Protein AF-A0A392N8U3-F1 (afdb_monomer)

Nearest PDB structures (foldseek):
  5jkd-assembly1_B  TM=6.462E-01  e=1.154E-02  Homo sapiens

Structure (mmCIF, N/CA/C/O backbone):
data_AF-A0A392N8U3-F1
#
_entry.id   AF-A0A392N8U3-F1
#
loop_
_atom_site.group_PDB
_atom_site.id
_atom_site.type_symbol
_atom_site.label_atom_id
_atom_site.label_alt_id
_atom_site.label_comp_id
_atom_site.label_asym_id
_atom_site.label_entity_id
_atom_site.label_seq_id
_atom_site.pdbx_PDB_ins_code
_atom_site.Cartn_x
_atom_site.Cartn_y
_atom_site.Cartn_z
_atom_site.occupancy
_atom_site.B_iso_or_equiv
_atom_site.auth_seq_id
_atom_site.auth_comp_id
_atom_site.auth_asym_id
_atom_site.auth_atom_id
_atom_site.pdbx_PDB_model_num
ATOM 1 N N . HIS A 1 1 ? -9.083 20.615 -3.662 1.00 41.00 1 HIS A N 1
ATOM 2 C CA . HIS A 1 1 ? -8.344 19.602 -2.888 1.00 41.00 1 HIS A CA 1
ATOM 3 C C . HIS A 1 1 ? -8.520 18.264 -3.579 1.00 41.00 1 HIS A C 1
ATOM 5 O O . HIS A 1 1 ? -9.567 17.653 -3.439 1.00 41.00 1 HIS A O 1
ATOM 11 N N . THR A 1 2 ? -7.564 17.853 -4.407 1.00 43.03 2 THR A N 1
ATOM 12 C CA . THR A 1 2 ? -7.555 16.488 -4.945 1.00 43.03 2 THR A CA 1
ATOM 13 C C . THR A 1 2 ? -7.229 15.572 -3.771 1.00 43.03 2 THR A C 1
ATOM 15 O O . THR A 1 2 ? -6.205 15.777 -3.119 1.00 43.03 2 THR A O 1
ATOM 18 N N . HIS A 1 3 ? 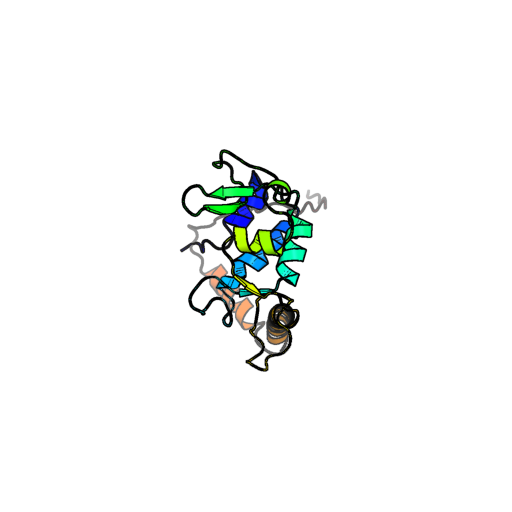-8.131 14.657 -3.423 1.00 51.06 3 HIS A N 1
ATOM 19 C CA . HIS A 1 3 ? -7.897 13.721 -2.328 1.00 51.06 3 HIS A CA 1
ATOM 20 C C . HIS A 1 3 ? -6.623 12.915 -2.657 1.00 51.06 3 HIS A C 1
ATOM 22 O O . HIS A 1 3 ? -6.496 12.464 -3.791 1.00 51.06 3 HIS A O 1
ATOM 28 N N . PRO A 1 4 ? -5.664 12.740 -1.729 1.00 59.66 4 PRO A N 1
ATOM 29 C CA . PRO A 1 4 ? -4.506 11.868 -1.952 1.00 59.66 4 PRO A CA 1
ATOM 30 C C . PRO A 1 4 ? -4.875 10.380 -2.083 1.00 59.66 4 PRO A C 1
ATOM 32 O O . PRO A 1 4 ? -4.028 9.587 -2.483 1.00 59.66 4 PRO A O 1
ATOM 35 N N . ALA A 1 5 ? -6.132 10.017 -1.793 1.00 58.28 5 ALA A N 1
ATOM 36 C CA . ALA A 1 5 ? -6.684 8.723 -2.165 1.00 58.28 5 ALA A CA 1
ATOM 37 C C . ALA A 1 5 ? -6.630 8.616 -3.694 1.00 58.28 5 ALA A C 1
ATOM 39 O O . ALA A 1 5 ? -7.021 9.557 -4.383 1.00 58.28 5 ALA A O 1
ATOM 40 N N . LEU A 1 6 ? -6.138 7.496 -4.214 1.00 73.00 6 LEU A N 1
ATOM 41 C CA . LEU A 1 6 ? -5.861 7.184 -5.621 1.00 73.00 6 LEU A CA 1
ATOM 42 C C . LEU A 1 6 ? -4.480 7.594 -6.151 1.00 73.00 6 LEU A C 1
ATOM 44 O O . LEU A 1 6 ? -4.142 7.232 -7.284 1.00 73.00 6 LEU A O 1
ATOM 48 N N . LEU A 1 7 ? -3.633 8.292 -5.380 1.00 83.25 7 LEU A N 1
ATOM 49 C CA . LEU A 1 7 ? -2.255 8.540 -5.830 1.00 83.25 7 LEU A CA 1
ATOM 50 C C . LEU A 1 7 ? -1.465 7.235 -5.956 1.00 83.25 7 LEU A C 1
ATOM 52 O O . LEU A 1 7 ? -0.739 7.062 -6.941 1.00 83.25 7 LEU A O 1
ATOM 56 N N . SER A 1 8 ? -1.629 6.302 -5.018 1.00 87.62 8 SER A N 1
ATOM 57 C CA . SER A 1 8 ? -0.916 5.025 -5.086 1.00 87.62 8 SER A CA 1
ATOM 58 C C . SER A 1 8 ? -1.497 4.110 -6.159 1.00 87.62 8 SER A C 1
ATOM 60 O O . SER A 1 8 ? -0.734 3.417 -6.823 1.00 87.62 8 SER A O 1
ATOM 62 N N . VAL A 1 9 ? -2.805 4.183 -6.431 1.00 90.12 9 VAL A N 1
ATOM 63 C CA . VAL A 1 9 ? -3.434 3.488 -7.571 1.00 90.12 9 VAL A CA 1
ATOM 64 C C . VAL A 1 9 ? -2.851 3.977 -8.898 1.00 90.12 9 VAL A C 1
ATOM 66 O O . VAL A 1 9 ? -2.492 3.172 -9.755 1.00 90.12 9 VAL A O 1
ATOM 69 N N . ARG A 1 10 ? -2.660 5.294 -9.067 1.00 89.06 10 ARG A N 1
ATOM 70 C CA . ARG A 1 10 ? -1.990 5.837 -10.260 1.00 89.06 10 ARG A CA 1
ATOM 71 C C . ARG A 1 10 ? -0.551 5.331 -10.374 1.00 89.06 10 ARG A C 1
ATOM 73 O O . ARG A 1 10 ? -0.123 5.003 -11.481 1.00 89.06 10 ARG A O 1
ATOM 80 N N . LYS A 1 11 ? 0.199 5.273 -9.268 1.00 91.69 11 LYS A N 1
ATOM 81 C CA . LYS A 1 11 ? 1.559 4.713 -9.266 1.00 91.69 11 LYS A CA 1
ATOM 82 C C . LYS A 1 11 ? 1.548 3.234 -9.665 1.00 91.69 11 LYS A C 1
ATOM 84 O O . LYS A 1 11 ? 2.255 2.879 -10.603 1.00 91.69 11 LYS A O 1
ATOM 89 N N . LEU A 1 12 ? 0.676 2.417 -9.068 1.00 91.12 12 LEU A N 1
ATOM 90 C CA . LEU A 1 12 ? 0.493 1.007 -9.436 1.00 91.12 12 LEU A CA 1
ATOM 91 C C . LEU A 1 12 ? 0.188 0.823 -10.926 1.00 91.12 12 LEU A C 1
ATOM 93 O O . LEU A 1 12 ? 0.756 -0.061 -11.559 1.00 91.12 12 LEU A O 1
ATOM 97 N N . ALA A 1 13 ? -0.671 1.675 -11.490 1.00 90.25 13 ALA A N 1
ATOM 98 C CA . ALA A 1 13 ? -1.078 1.587 -12.891 1.00 90.25 13 ALA A CA 1
ATOM 99 C C . ALA A 1 13 ? 0.020 2.012 -13.881 1.00 90.25 13 ALA A C 1
ATOM 101 O O . ALA A 1 13 ? -0.025 1.620 -15.042 1.00 90.25 13 ALA A O 1
ATOM 102 N N . SER A 1 14 ? 0.971 2.847 -13.451 1.00 87.25 14 SER A N 1
ATOM 103 C CA . SER A 1 14 ? 1.992 3.432 -14.333 1.00 87.25 14 SER A CA 1
ATOM 104 C C . SER A 1 14 ? 3.383 2.834 -14.146 1.00 87.25 14 SER A C 1
ATOM 106 O O . SER A 1 14 ? 3.990 2.428 -15.129 1.00 87.25 14 SER A O 1
ATOM 108 N N . GLY A 1 15 ? 3.894 2.798 -12.913 1.00 83.06 15 GLY A N 1
ATOM 109 C CA . GLY A 1 15 ? 5.219 2.262 -12.578 1.00 83.06 15 GLY A CA 1
ATOM 110 C C . GLY A 1 15 ? 5.179 0.922 -11.844 1.00 83.06 15 GLY A C 1
ATOM 111 O O . GLY A 1 15 ? 6.160 0.190 -11.865 1.00 83.06 15 GLY A O 1
ATOM 112 N N . GLY A 1 16 ? 4.049 0.584 -11.218 1.00 85.19 16 GLY A N 1
ATOM 113 C CA . GLY A 1 16 ? 3.895 -0.654 -10.456 1.00 85.19 16 GLY A CA 1
ATOM 114 C C . GLY A 1 16 ? 3.565 -1.895 -11.289 1.00 85.19 16 GLY A C 1
ATOM 115 O O . GLY A 1 16 ? 3.561 -2.985 -10.732 1.00 85.19 16 GLY A O 1
ATOM 116 N N . GLU A 1 17 ? 3.258 -1.753 -12.583 1.00 90.62 17 GLU A N 1
ATOM 117 C CA . GLU A 1 17 ? 2.833 -2.853 -13.475 1.00 90.62 17 GLU A CA 1
ATOM 118 C C . GLU A 1 17 ? 1.722 -3.744 -12.878 1.00 90.62 17 GLU A C 1
ATOM 120 O O . GLU A 1 17 ? 1.680 -4.961 -13.071 1.00 90.62 17 GLU A O 1
ATOM 125 N N . ALA A 1 18 ? 0.813 -3.141 -12.112 1.00 93.75 18 ALA A N 1
ATOM 126 C CA . ALA A 1 18 ? -0.231 -3.874 -11.413 1.00 93.75 18 ALA A CA 1
ATOM 127 C C . ALA A 1 18 ? -1.303 -4.428 -12.363 1.00 93.75 18 ALA A C 1
ATOM 129 O O . ALA A 1 18 ? -1.702 -3.785 -13.336 1.00 93.75 18 ALA A O 1
ATOM 130 N N . SER A 1 19 ? -1.835 -5.606 -12.026 1.00 94.50 19 SER A N 1
ATOM 131 C CA . SER A 1 19 ? -3.031 -6.151 -12.672 1.00 94.50 19 SER A CA 1
ATOM 132 C C . SER A 1 19 ? -4.268 -5.302 -12.353 1.00 94.50 19 SER A C 1
ATOM 134 O O . SER A 1 19 ? -4.316 -4.607 -11.337 1.00 94.50 19 SER A O 1
ATOM 136 N N . GLN A 1 20 ? -5.315 -5.398 -13.178 1.00 93.25 20 GLN A N 1
ATOM 137 C CA . GLN A 1 20 ? -6.573 -4.681 -12.926 1.00 93.25 20 GLN A CA 1
ATOM 138 C C . GLN A 1 20 ? -7.205 -5.056 -11.575 1.00 93.25 20 GLN A C 1
ATOM 140 O O . GLN A 1 20 ? -7.789 -4.211 -10.901 1.00 93.25 20 GLN A O 1
ATOM 145 N N . GLU A 1 21 ? -7.067 -6.319 -11.169 1.00 93.81 21 GLU A N 1
ATOM 146 C CA . GLU A 1 21 ? -7.542 -6.799 -9.873 1.00 93.81 21 GLU A CA 1
ATOM 147 C C . GLU A 1 21 ? -6.739 -6.192 -8.718 1.00 93.81 21 GLU A C 1
ATOM 149 O O . GLU A 1 21 ? -7.332 -5.697 -7.760 1.00 93.81 21 GLU A O 1
ATOM 154 N N . CYS A 1 22 ? -5.409 -6.130 -8.844 1.00 96.19 22 CYS A N 1
ATOM 155 C CA . CYS A 1 22 ? -4.557 -5.450 -7.872 1.00 96.19 22 CYS A CA 1
ATOM 156 C C . CYS A 1 22 ? -4.928 -3.967 -7.733 1.00 96.19 22 CYS A C 1
ATOM 158 O O . CYS A 1 22 ? -5.059 -3.472 -6.617 1.00 96.19 22 CYS A O 1
ATOM 160 N N . LEU A 1 23 ? -5.159 -3.264 -8.848 1.00 94.00 23 LEU A N 1
ATOM 161 C CA . LEU A 1 23 ? -5.565 -1.855 -8.830 1.00 94.00 23 LEU A CA 1
ATOM 162 C C . LEU A 1 23 ? -6.860 -1.642 -8.045 1.00 94.00 23 LEU A C 1
ATOM 164 O O . LEU A 1 23 ? -6.920 -0.751 -7.201 1.00 94.00 23 LEU A O 1
ATOM 168 N N . HIS A 1 24 ? -7.871 -2.476 -8.289 1.00 92.00 24 HIS A N 1
ATOM 169 C CA . HIS A 1 24 ? -9.162 -2.352 -7.619 1.00 92.00 24 HIS A CA 1
ATOM 170 C C . HIS A 1 24 ? -9.085 -2.693 -6.125 1.00 92.00 24 HIS A C 1
ATOM 172 O O . HIS A 1 24 ? -9.670 -2.004 -5.290 1.00 92.00 24 HIS A O 1
ATOM 178 N N . LEU A 1 25 ? -8.340 -3.741 -5.768 1.00 94.12 25 LEU A N 1
ATOM 179 C CA . LEU A 1 25 ? -8.151 -4.126 -4.370 1.00 94.12 25 LEU A CA 1
ATOM 180 C C . LEU A 1 25 ? -7.314 -3.097 -3.599 1.00 94.12 25 LEU A C 1
ATOM 182 O O . LEU A 1 25 ? -7.591 -2.842 -2.427 1.00 94.12 25 LEU A O 1
ATOM 186 N N . TRP A 1 26 ? -6.332 -2.472 -4.248 1.00 94.50 26 TRP A N 1
ATOM 187 C CA . TRP A 1 26 ? -5.549 -1.400 -3.640 1.00 94.50 26 TRP A CA 1
ATOM 188 C C . TRP A 1 26 ? -6.355 -0.109 -3.481 1.00 94.50 26 TRP A C 1
ATOM 190 O O . TRP A 1 26 ? -6.267 0.544 -2.446 1.00 94.50 26 TRP A O 1
ATOM 200 N N . GLU A 1 27 ? -7.183 0.246 -4.466 1.00 91.62 27 GLU A N 1
ATOM 201 C CA . GLU A 1 27 ? -8.147 1.346 -4.345 1.00 91.62 27 GLU A CA 1
ATOM 202 C C . GLU A 1 27 ? -9.067 1.133 -3.140 1.00 91.62 27 GLU A C 1
ATOM 204 O O . GLU A 1 27 ? -9.222 2.026 -2.307 1.00 91.62 27 GLU A O 1
ATOM 209 N N . LEU A 1 28 ? -9.614 -0.078 -3.007 1.00 91.00 28 LEU A N 1
ATOM 210 C CA . LEU A 1 28 ? -10.439 -0.448 -1.867 1.00 91.00 28 LEU A CA 1
ATOM 211 C C . LEU A 1 28 ? -9.676 -0.261 -0.547 1.00 91.00 28 LEU A C 1
ATOM 213 O O . LEU A 1 28 ? -10.214 0.339 0.379 1.00 91.00 28 LEU A O 1
ATOM 217 N N . LEU A 1 29 ? -8.420 -0.711 -0.465 1.00 93.31 29 LEU A N 1
ATOM 218 C CA . LEU A 1 29 ? -7.574 -0.516 0.716 1.00 93.31 29 LEU A CA 1
ATOM 219 C C . LEU A 1 29 ? -7.393 0.972 1.064 1.00 93.31 29 LEU A C 1
ATOM 221 O O . LEU A 1 29 ? -7.548 1.353 2.224 1.00 93.31 29 LEU A O 1
ATOM 225 N N . GLU A 1 30 ? -7.108 1.827 0.079 1.00 90.38 30 GLU A N 1
ATOM 226 C CA . GLU A 1 30 ? -6.952 3.270 0.304 1.00 90.38 30 GLU A CA 1
ATOM 227 C C . GLU A 1 30 ? -8.242 3.939 0.789 1.00 90.38 30 GLU A C 1
ATOM 229 O O . GLU A 1 30 ? -8.193 4.898 1.564 1.00 90.38 30 GLU A O 1
ATOM 234 N N . CYS A 1 31 ? -9.403 3.419 0.392 1.00 89.88 31 CYS A N 1
ATOM 235 C CA . CYS A 1 31 ? -10.699 3.901 0.855 1.00 89.88 31 CYS A CA 1
ATOM 236 C C . CYS A 1 31 ? -11.006 3.564 2.324 1.00 89.88 31 CYS A C 1
ATOM 238 O O . CYS A 1 31 ? -11.999 4.073 2.849 1.00 89.88 31 CYS A O 1
ATOM 240 N N . ALA A 1 32 ? -10.171 2.788 3.024 1.00 91.56 32 ALA A N 1
ATOM 241 C CA . ALA A 1 32 ? -10.364 2.495 4.446 1.00 91.56 32 ALA A CA 1
ATOM 242 C C . ALA A 1 32 ? -10.416 3.765 5.316 1.00 91.56 32 ALA A C 1
ATOM 244 O O . ALA A 1 32 ? -11.145 3.808 6.305 1.00 91.56 32 ALA A O 1
ATOM 245 N N . ILE A 1 33 ? -9.707 4.830 4.926 1.00 89.06 33 ILE A N 1
ATOM 246 C CA . ILE A 1 33 ? -9.744 6.121 5.634 1.00 89.06 33 ILE A CA 1
ATOM 247 C C . ILE A 1 33 ? -11.106 6.825 5.544 1.00 89.06 33 ILE A C 1
ATOM 249 O O . ILE A 1 33 ? -11.417 7.693 6.354 1.00 89.06 33 ILE A O 1
ATOM 253 N N . CYS A 1 34 ? -11.932 6.441 4.573 1.00 88.44 34 CYS A N 1
ATOM 254 C CA . CYS A 1 34 ? -13.271 6.982 4.378 1.00 88.44 34 CYS A CA 1
ATOM 255 C C . CYS A 1 34 ? -14.349 6.162 5.105 1.00 88.44 34 CYS A C 1
ATOM 257 O O . CYS A 1 34 ? -15.497 6.604 5.171 1.00 88.44 34 CYS A O 1
ATOM 259 N N . ASP A 1 35 ? -14.027 4.972 5.630 1.00 88.12 35 ASP A N 1
ATOM 260 C CA . ASP A 1 35 ? -15.002 4.151 6.350 1.00 88.12 35 ASP A CA 1
ATOM 261 C C . ASP A 1 35 ? -15.305 4.783 7.723 1.00 88.12 35 ASP A C 1
ATOM 263 O O . ASP A 1 35 ? -14.389 5.018 8.515 1.00 88.12 35 ASP A O 1
ATOM 267 N N . PRO A 1 36 ? -16.582 5.046 8.054 1.00 88.38 36 PRO A N 1
ATOM 268 C CA . PRO A 1 36 ? -16.948 5.763 9.272 1.00 88.38 36 PRO A CA 1
ATOM 269 C C . PRO A 1 36 ? -16.634 5.001 10.566 1.00 88.38 36 PRO A C 1
ATOM 271 O O . PRO A 1 36 ? -16.674 5.611 11.633 1.00 88.38 36 PRO A O 1
ATOM 274 N N . ARG A 1 37 ? -16.349 3.693 10.508 1.00 86.88 37 ARG A N 1
ATOM 275 C CA . ARG A 1 37 ? -16.048 2.858 11.679 1.00 86.88 37 ARG A CA 1
ATOM 276 C C . ARG A 1 37 ? -14.555 2.715 11.936 1.00 86.88 37 ARG A C 1
ATOM 278 O O . ARG A 1 37 ? -14.184 2.609 13.101 1.00 86.88 37 ARG A O 1
ATOM 285 N N . VAL A 1 38 ? -13.720 2.704 10.891 1.00 90.38 38 VAL A N 1
ATOM 286 C CA . VAL A 1 38 ? -12.257 2.547 11.038 1.00 90.38 38 VAL A CA 1
ATOM 287 C C . VAL A 1 38 ? -11.450 3.788 10.662 1.00 90.38 38 VAL A C 1
ATOM 289 O O . VAL A 1 38 ? -10.418 4.031 11.274 1.00 90.38 38 VAL A O 1
ATOM 292 N N . GLY A 1 39 ? -11.897 4.580 9.687 1.00 89.19 39 GLY A N 1
ATOM 293 C CA . GLY A 1 39 ? -11.170 5.744 9.173 1.00 89.19 39 GLY A CA 1
ATOM 294 C C . GLY A 1 39 ? -11.329 6.997 10.032 1.00 89.19 39 GLY A C 1
ATOM 295 O O . GLY A 1 39 ? -10.534 7.926 9.937 1.00 89.19 39 GLY A O 1
ATOM 296 N N . THR A 1 40 ? -12.339 7.014 10.904 1.00 88.75 40 THR A N 1
ATOM 297 C CA . THR A 1 40 ? -12.599 8.090 11.875 1.00 88.75 40 THR A CA 1
ATOM 298 C C . THR A 1 40 ? -11.901 7.869 13.217 1.00 88.75 40 THR A C 1
ATOM 300 O O . THR A 1 40 ? -11.890 8.771 14.056 1.00 88.75 40 THR A O 1
ATOM 303 N N . GLN A 1 41 ? -11.337 6.678 13.440 1.00 87.94 41 GLN A N 1
ATOM 304 C CA . GLN A 1 41 ? -10.668 6.330 14.689 1.00 87.94 41 GLN A CA 1
ATOM 305 C C . GLN A 1 41 ? -9.245 6.907 14.729 1.00 87.94 41 GLN A C 1
ATOM 307 O O . GLN A 1 41 ? -8.623 7.091 13.682 1.00 87.94 41 GLN A O 1
ATOM 312 N N . PRO A 1 42 ? -8.689 7.188 15.921 1.00 89.62 42 PRO A N 1
ATOM 313 C CA . PRO A 1 42 ? -7.300 7.611 16.041 1.00 89.62 42 PRO A CA 1
ATOM 314 C C . PRO A 1 42 ? -6.323 6.539 15.533 1.00 89.62 42 PRO A C 1
ATOM 316 O O . PRO A 1 42 ? -6.391 5.381 15.943 1.00 89.62 42 PRO A O 1
ATOM 319 N N . GLY A 1 43 ? -5.356 6.954 14.713 1.00 90.31 43 GLY A N 1
ATOM 320 C CA . GLY A 1 43 ? -4.311 6.080 14.170 1.00 90.31 43 GLY A CA 1
ATOM 321 C C . GLY A 1 43 ? -4.640 5.512 12.782 1.00 90.31 43 GLY A C 1
ATOM 322 O O . GLY A 1 43 ? -5.615 5.930 12.159 1.00 90.31 43 GLY A O 1
ATOM 323 N N . PRO A 1 44 ? -3.803 4.601 12.251 1.00 92.81 44 PRO A N 1
ATOM 324 C CA . PRO A 1 44 ? -4.053 3.997 10.944 1.00 92.81 44 PRO A CA 1
ATOM 325 C C . PRO A 1 44 ? -5.305 3.103 10.947 1.00 92.81 44 PRO A C 1
ATOM 327 O O . PRO A 1 44 ? -5.538 2.428 11.954 1.00 92.81 44 PRO A O 1
ATOM 330 N N . PRO A 1 45 ? -6.074 3.025 9.842 1.00 93.56 45 PRO A N 1
ATOM 331 C CA . PRO A 1 45 ? -7.260 2.173 9.762 1.00 93.56 45 PRO A CA 1
ATOM 332 C C . PRO A 1 45 ? -6.954 0.696 10.052 1.00 93.56 45 PRO A C 1
ATOM 334 O O . PRO A 1 45 ? -5.934 0.166 9.603 1.00 93.56 45 PRO A O 1
ATOM 337 N N . LEU A 1 46 ? -7.860 0.028 10.776 1.00 94.19 46 LEU A N 1
ATOM 338 C CA . LEU A 1 46 ? -7.780 -1.406 11.059 1.00 94.19 46 LEU A CA 1
ATOM 339 C C . LEU A 1 46 ? -8.365 -2.221 9.899 1.00 94.19 46 LEU A C 1
ATOM 341 O O . LEU A 1 46 ? -9.565 -2.166 9.624 1.00 94.19 46 LEU A O 1
ATOM 345 N N . ILE A 1 47 ? -7.527 -3.023 9.255 1.00 94.94 47 ILE A N 1
ATOM 346 C CA . ILE A 1 47 ? -7.850 -3.835 8.084 1.00 94.94 47 ILE A CA 1
ATOM 347 C C . ILE A 1 47 ? -7.988 -5.304 8.485 1.00 94.94 47 ILE A C 1
ATOM 349 O O . ILE A 1 47 ? -7.260 -5.813 9.340 1.00 94.94 47 ILE A O 1
ATOM 353 N N . CYS A 1 48 ? -8.940 -6.012 7.886 1.00 93.81 48 CYS A N 1
ATOM 354 C CA . CYS A 1 48 ? -9.068 -7.447 8.094 1.00 93.81 48 CYS A CA 1
ATOM 355 C C . CYS A 1 48 ? -7.932 -8.196 7.385 1.00 93.81 48 CYS A C 1
ATOM 357 O O . CYS A 1 48 ? -7.694 -7.965 6.198 1.00 93.81 48 CYS A O 1
ATOM 359 N N . ALA A 1 49 ? -7.311 -9.170 8.060 1.00 93.56 49 ALA A N 1
ATOM 360 C CA . ALA A 1 49 ? -6.268 -10.011 7.463 1.00 93.56 49 ALA A CA 1
ATOM 361 C C . ALA A 1 49 ? -6.720 -10.660 6.138 1.00 93.56 49 ALA A C 1
ATOM 363 O O . ALA A 1 49 ? -5.977 -10.684 5.167 1.00 93.56 49 ALA A O 1
ATOM 364 N N . SER A 1 50 ? -7.986 -11.079 6.038 1.00 92.38 50 SER A N 1
ATOM 365 C CA . SER A 1 50 ? -8.552 -11.671 4.815 1.00 92.38 50 SER A CA 1
ATOM 366 C C . SER A 1 50 ? -8.636 -10.720 3.613 1.00 92.38 50 SER A C 1
ATOM 368 O O . SER A 1 50 ? -8.716 -11.183 2.472 1.00 92.38 50 SER A O 1
ATOM 370 N N . LEU A 1 51 ? -8.683 -9.401 3.831 1.00 94.50 51 LEU A N 1
ATOM 371 C CA . LEU A 1 51 ? -8.562 -8.425 2.747 1.00 94.50 51 LEU A CA 1
ATOM 372 C C . LEU A 1 51 ? -7.092 -8.280 2.343 1.00 94.50 51 LEU A C 1
ATOM 374 O O . LEU A 1 51 ? -6.791 -8.293 1.155 1.00 94.50 51 LEU A O 1
ATOM 378 N N . CYS A 1 52 ? -6.195 -8.212 3.325 1.00 96.44 52 CYS A N 1
ATOM 379 C CA . CYS A 1 52 ? -4.757 -8.120 3.105 1.00 96.44 52 CYS A CA 1
ATOM 380 C C . CYS A 1 52 ? -4.198 -9.304 2.305 1.00 96.44 52 CYS A C 1
ATOM 382 O O . CYS A 1 52 ? -3.456 -9.085 1.352 1.00 96.44 52 CYS A O 1
ATOM 384 N N . GLU A 1 53 ? -4.610 -10.538 2.614 1.00 96.00 53 GLU A N 1
ATOM 385 C CA . GLU A 1 53 ? -4.210 -11.719 1.833 1.00 96.00 53 GLU A CA 1
ATOM 386 C C . GLU A 1 53 ? -4.696 -11.637 0.378 1.00 96.00 53 GLU A C 1
ATOM 388 O O . GLU A 1 53 ? -3.916 -11.850 -0.543 1.00 96.00 53 GLU A O 1
ATOM 393 N N . ARG A 1 54 ? -5.946 -11.210 0.142 1.00 95.56 54 ARG A N 1
ATOM 394 C CA . ARG A 1 54 ? -6.463 -11.020 -1.228 1.00 95.56 54 ARG A CA 1
ATOM 395 C C . ARG A 1 54 ? -5.688 -9.960 -2.007 1.00 95.56 54 ARG A C 1
ATOM 397 O O . ARG A 1 54 ? -5.428 -10.139 -3.194 1.00 95.56 54 ARG A O 1
ATOM 404 N N . ILE A 1 55 ? -5.325 -8.860 -1.349 1.00 96.56 55 ILE A N 1
ATOM 405 C CA . ILE A 1 55 ? -4.488 -7.819 -1.953 1.00 96.56 55 ILE A CA 1
ATOM 406 C C . ILE A 1 55 ? -3.119 -8.398 -2.305 1.00 96.56 55 ILE A C 1
ATOM 408 O O . ILE A 1 55 ? -2.642 -8.174 -3.412 1.00 96.56 55 ILE A O 1
ATOM 412 N N . TYR A 1 56 ? -2.498 -9.157 -1.404 1.00 97.81 56 TYR A N 1
ATOM 413 C CA . TYR A 1 56 ? -1.196 -9.770 -1.656 1.00 97.81 56 TYR A CA 1
ATOM 414 C C . TYR A 1 56 ? -1.230 -10.754 -2.816 1.00 97.81 56 TYR A C 1
ATOM 416 O O . TYR A 1 56 ? -0.396 -10.647 -3.711 1.00 97.81 56 TYR A O 1
ATOM 424 N N . ASP A 1 57 ? -2.223 -11.637 -2.872 1.00 97.56 57 ASP A N 1
ATOM 425 C CA . ASP A 1 57 ? -2.374 -12.580 -3.980 1.00 97.56 57 ASP A CA 1
ATOM 426 C C . ASP A 1 57 ? -2.435 -11.847 -5.328 1.00 97.56 57 ASP A C 1
ATOM 428 O O . ASP A 1 57 ? -1.719 -12.199 -6.269 1.00 97.56 57 ASP A O 1
ATOM 432 N N . ALA A 1 58 ? -3.216 -10.764 -5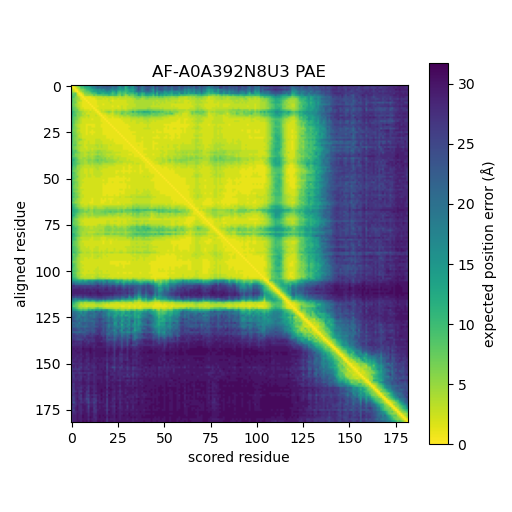.402 1.00 97.31 58 ALA A N 1
ATOM 433 C CA . ALA A 1 58 ? -3.373 -9.974 -6.620 1.00 97.31 58 ALA A CA 1
ATOM 434 C C . ALA A 1 58 ? -2.158 -9.084 -6.951 1.00 97.31 58 ALA A C 1
ATOM 436 O O . ALA A 1 58 ? -1.853 -8.873 -8.128 1.00 97.31 58 ALA A O 1
ATOM 437 N N . CYS A 1 59 ? -1.478 -8.543 -5.936 1.00 97.56 59 CYS A N 1
ATOM 438 C CA . CYS A 1 59 ? -0.430 -7.526 -6.069 1.00 97.56 59 CYS A CA 1
ATOM 439 C C . CYS A 1 59 ? 0.998 -8.052 -5.872 1.00 97.56 59 CYS A C 1
ATOM 441 O O . CYS A 1 59 ? 1.944 -7.288 -6.046 1.00 97.56 59 CYS A O 1
ATOM 443 N N . SER A 1 60 ? 1.188 -9.332 -5.546 1.00 97.62 60 SER A N 1
ATOM 444 C CA . SER A 1 60 ? 2.493 -9.952 -5.248 1.00 97.62 60 SER A CA 1
ATOM 445 C C . SER A 1 60 ? 3.556 -9.707 -6.326 1.00 97.62 60 SER A C 1
ATOM 447 O O . SER A 1 60 ? 4.734 -9.535 -6.012 1.00 97.62 60 SER A O 1
ATOM 449 N N . ASN A 1 61 ? 3.134 -9.651 -7.592 1.00 97.00 61 ASN A N 1
ATOM 450 C CA . ASN A 1 61 ? 3.995 -9.403 -8.750 1.00 97.00 61 ASN A CA 1
ATOM 451 C C . ASN A 1 61 ? 4.129 -7.925 -9.147 1.00 97.00 61 ASN A C 1
ATOM 453 O O . ASN A 1 61 ? 4.961 -7.622 -9.998 1.00 97.00 61 ASN A O 1
ATOM 457 N N . ALA A 1 62 ? 3.330 -7.026 -8.567 1.00 97.19 62 ALA A N 1
ATOM 458 C CA . ALA A 1 62 ? 3.430 -5.595 -8.829 1.00 97.19 62 ALA A CA 1
ATOM 459 C C . ALA A 1 62 ? 4.656 -5.001 -8.119 1.00 97.19 62 ALA A C 1
ATOM 461 O O . ALA A 1 62 ? 5.129 -5.531 -7.109 1.00 97.19 62 ALA A O 1
ATOM 462 N N . TYR A 1 63 ? 5.175 -3.898 -8.651 1.00 96.75 63 TYR A N 1
ATOM 463 C CA . TYR A 1 63 ? 6.373 -3.231 -8.160 1.00 96.75 63 TYR A CA 1
ATOM 464 C C . TYR A 1 63 ? 6.056 -2.214 -7.061 1.00 96.75 63 TYR A C 1
ATOM 466 O O . TYR A 1 63 ? 5.226 -1.312 -7.212 1.00 96.75 63 TYR A O 1
ATOM 474 N N . PHE A 1 64 ? 6.792 -2.335 -5.963 1.00 95.94 64 PHE A N 1
ATOM 475 C CA . PHE A 1 64 ? 6.737 -1.487 -4.780 1.00 95.94 64 PHE A CA 1
ATOM 476 C C . PHE A 1 64 ? 8.126 -0.940 -4.454 1.00 95.94 64 PHE A C 1
ATOM 478 O O . PHE A 1 64 ? 9.149 -1.500 -4.856 1.00 95.94 64 PHE A O 1
ATOM 485 N N . SER A 1 65 ? 8.145 0.158 -3.709 1.00 94.44 65 SER A N 1
ATOM 486 C CA . SER A 1 65 ? 9.343 0.792 -3.171 1.00 94.44 65 SER A CA 1
ATOM 487 C C . SER A 1 65 ? 9.111 1.137 -1.706 1.00 94.44 65 SER A C 1
ATOM 489 O O . SER A 1 65 ? 8.012 1.524 -1.308 1.00 94.44 65 SER A O 1
ATOM 491 N N . MET A 1 66 ? 10.166 1.040 -0.903 1.00 91.62 66 MET A N 1
ATOM 492 C CA . MET A 1 66 ? 10.158 1.568 0.457 1.00 91.62 66 MET A CA 1
ATOM 493 C C . MET A 1 66 ? 10.318 3.092 0.407 1.00 91.62 66 MET A C 1
ATOM 495 O O . MET A 1 66 ? 11.286 3.592 -0.172 1.00 91.62 66 MET A O 1
ATOM 499 N N . ASP A 1 67 ? 9.394 3.846 1.002 1.00 86.56 67 ASP A N 1
ATOM 500 C CA . ASP A 1 67 ? 9.558 5.292 1.150 1.00 86.56 67 ASP A CA 1
ATOM 501 C C . ASP A 1 67 ? 10.668 5.581 2.170 1.00 86.56 67 ASP A C 1
ATOM 503 O O . ASP A 1 67 ? 10.627 5.145 3.321 1.00 86.56 67 ASP A O 1
ATOM 507 N N . VAL A 1 68 ? 11.682 6.338 1.753 1.00 82.50 68 VAL A N 1
ATOM 508 C CA . VAL A 1 68 ? 12.879 6.591 2.570 1.00 82.50 68 VAL A CA 1
ATOM 509 C C . VAL A 1 68 ? 12.556 7.390 3.840 1.00 82.50 68 VAL A C 1
ATOM 511 O O . VAL A 1 68 ? 13.246 7.247 4.850 1.00 82.50 68 VAL A O 1
ATOM 514 N N . LYS A 1 69 ? 11.514 8.229 3.815 1.00 83.31 69 LYS A N 1
ATOM 515 C CA . LYS A 1 69 ? 11.132 9.107 4.928 1.00 83.31 69 LYS A CA 1
ATOM 516 C C . LYS A 1 69 ? 10.208 8.406 5.909 1.00 83.31 69 LYS A C 1
ATOM 518 O O . LYS A 1 69 ? 10.405 8.542 7.112 1.00 83.31 69 LYS A O 1
ATOM 523 N N . THR A 1 70 ? 9.191 7.714 5.409 1.00 87.12 70 THR A N 1
ATOM 524 C CA . THR A 1 70 ? 8.166 7.091 6.256 1.00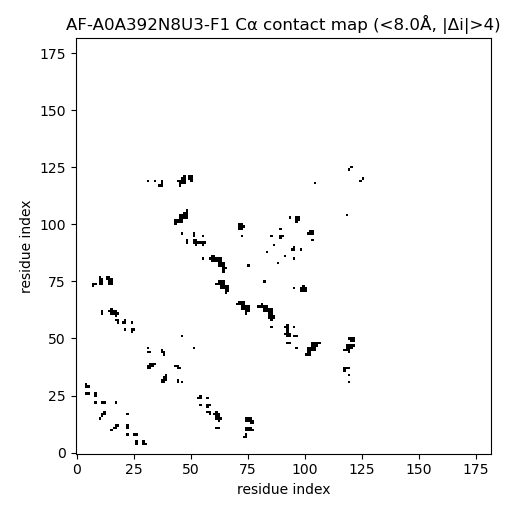 87.12 70 THR A CA 1
ATOM 525 C C . THR A 1 70 ? 8.482 5.642 6.595 1.00 87.12 70 THR A C 1
ATOM 527 O O . THR A 1 70 ? 7.887 5.126 7.535 1.00 87.12 70 THR A O 1
ATOM 530 N N . GLN A 1 71 ? 9.423 5.005 5.885 1.00 89.19 71 GLN A N 1
ATOM 531 C CA . GLN A 1 71 ? 9.710 3.569 5.994 1.00 89.19 71 GLN A CA 1
ATOM 532 C C . GLN A 1 71 ? 8.454 2.715 5.753 1.00 89.19 71 GLN A C 1
ATOM 534 O O . GLN A 1 71 ? 8.291 1.646 6.335 1.00 89.19 71 GLN A O 1
ATOM 539 N N . VAL A 1 72 ? 7.554 3.222 4.906 1.00 93.06 72 VAL A N 1
ATOM 540 C CA . VAL A 1 72 ? 6.321 2.553 4.492 1.00 93.06 72 VAL A CA 1
ATOM 541 C C . VAL A 1 72 ? 6.499 2.040 3.071 1.00 93.06 72 VAL A C 1
ATOM 543 O O . VAL A 1 72 ? 7.003 2.750 2.197 1.00 93.06 72 VAL A O 1
ATOM 546 N N . LEU A 1 73 ? 6.061 0.810 2.832 1.00 94.62 73 LEU A N 1
ATOM 547 C CA . LEU A 1 73 ? 6.017 0.215 1.510 1.00 94.62 73 LEU A CA 1
ATOM 548 C C . LEU A 1 73 ? 4.874 0.845 0.710 1.00 94.62 73 LEU A C 1
ATOM 550 O O . LEU A 1 73 ? 3.708 0.766 1.090 1.00 94.62 73 LEU A O 1
ATOM 554 N N . ALA A 1 74 ? 5.209 1.463 -0.414 1.00 92.94 74 ALA A N 1
ATOM 555 C CA . ALA A 1 74 ? 4.249 2.101 -1.299 1.00 92.94 74 ALA A CA 1
ATOM 556 C C . ALA A 1 74 ? 4.441 1.604 -2.736 1.00 92.94 74 ALA A C 1
ATOM 558 O O . ALA A 1 74 ? 5.541 1.182 -3.108 1.00 92.94 74 ALA A O 1
ATOM 559 N N . PRO A 1 75 ? 3.398 1.658 -3.575 1.00 93.62 75 PRO A N 1
ATOM 560 C CA . PRO A 1 75 ? 3.540 1.395 -4.996 1.00 93.62 75 PRO A CA 1
ATOM 561 C C . PRO A 1 75 ? 4.669 2.197 -5.633 1.00 93.62 75 PRO A C 1
ATOM 563 O O . PRO A 1 75 ? 4.782 3.408 -5.410 1.00 93.62 75 PRO A O 1
ATOM 566 N N . CYS A 1 76 ? 5.479 1.521 -6.443 1.00 92.81 76 CYS A N 1
ATOM 567 C CA . CYS A 1 76 ? 6.581 2.141 -7.162 1.00 92.81 76 CYS A CA 1
ATOM 568 C C . CYS A 1 76 ? 6.033 3.143 -8.187 1.00 92.81 76 CYS A C 1
ATOM 570 O O . CYS A 1 76 ? 5.149 2.840 -8.989 1.00 92.81 76 CYS A O 1
ATOM 572 N N . GLY A 1 77 ? 6.547 4.365 -8.148 1.00 86.44 77 GLY A N 1
ATOM 573 C CA . GLY A 1 77 ? 6.301 5.409 -9.127 1.00 86.44 77 GLY A CA 1
ATOM 574 C C . GLY A 1 77 ? 7.554 5.734 -9.932 1.00 86.44 77 GLY A C 1
ATOM 575 O O . GLY A 1 77 ? 8.659 5.308 -9.623 1.00 86.44 77 GLY A O 1
ATOM 576 N N . VAL A 1 78 ? 7.385 6.583 -10.943 1.00 82.12 78 VAL A N 1
ATOM 577 C CA . VAL A 1 78 ? 8.452 6.970 -11.888 1.00 82.12 78 VAL A CA 1
ATOM 578 C C . VAL A 1 78 ? 9.676 7.651 -11.257 1.00 82.12 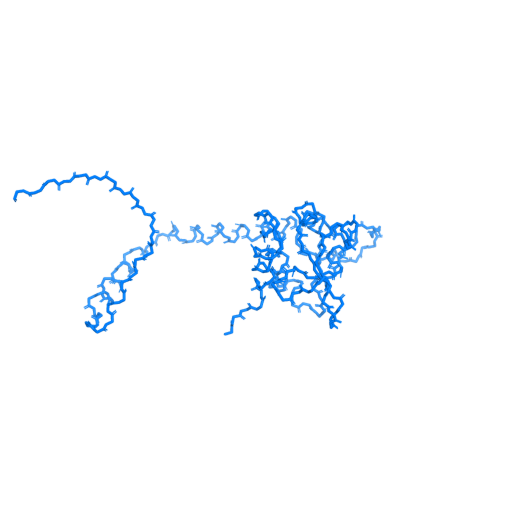78 VAL A C 1
ATOM 580 O O . VAL A 1 78 ? 10.717 7.736 -11.897 1.00 82.12 78 VAL A O 1
ATOM 583 N N . ASN A 1 79 ? 9.549 8.156 -10.026 1.00 83.88 79 ASN A N 1
ATOM 584 C CA . ASN A 1 79 ? 10.618 8.858 -9.307 1.00 83.88 79 ASN A CA 1
ATOM 585 C C . ASN A 1 79 ? 11.255 8.003 -8.199 1.00 83.88 79 ASN A C 1
ATOM 587 O O . ASN A 1 79 ? 12.107 8.505 -7.467 1.00 83.88 79 ASN A O 1
ATOM 591 N N . ASP A 1 80 ? 10.811 6.757 -8.037 1.00 86.69 80 ASP A N 1
ATOM 592 C CA . ASP A 1 80 ? 11.321 5.852 -7.015 1.00 86.69 80 ASP A CA 1
ATOM 593 C C . ASP A 1 80 ? 12.550 5.104 -7.570 1.00 86.69 80 ASP A C 1
ATOM 595 O O . ASP A 1 80 ? 12.553 4.633 -8.705 1.00 86.69 80 ASP A O 1
ATOM 599 N N . PHE A 1 81 ? 13.639 5.057 -6.794 1.00 84.19 81 PHE A N 1
ATOM 600 C CA . PHE A 1 81 ? 14.941 4.569 -7.280 1.00 84.19 81 PHE A CA 1
ATOM 601 C C . PHE A 1 81 ? 15.131 3.056 -7.136 1.00 84.19 81 PHE A C 1
ATOM 603 O O . PHE A 1 81 ? 15.851 2.451 -7.927 1.00 84.19 81 PHE A O 1
ATOM 610 N N . VAL A 1 82 ? 14.534 2.450 -6.106 1.00 90.88 82 VAL A N 1
ATOM 611 C CA . VAL A 1 82 ? 14.667 1.020 -5.807 1.00 90.88 82 VAL A CA 1
ATOM 612 C C . VAL A 1 82 ? 13.277 0.414 -5.794 1.00 90.88 82 VAL A C 1
ATOM 614 O O . VAL A 1 82 ? 12.541 0.563 -4.824 1.00 90.88 82 VAL A O 1
ATOM 617 N N . CYS A 1 83 ? 12.936 -0.273 -6.878 1.00 94.12 83 CYS A N 1
ATOM 618 C CA . CYS A 1 83 ? 11.666 -0.965 -7.004 1.00 94.12 83 CYS A CA 1
ATOM 619 C C . CYS A 1 83 ? 11.892 -2.471 -7.085 1.00 94.12 83 CYS A C 1
ATOM 621 O O . CYS A 1 83 ? 12.752 -2.945 -7.824 1.00 94.12 83 CYS A O 1
ATOM 623 N N . GLY A 1 84 ? 11.102 -3.202 -6.311 1.00 94.94 84 GLY A N 1
ATOM 624 C CA . GLY A 1 84 ? 11.082 -4.660 -6.265 1.00 94.94 84 GLY A CA 1
ATOM 625 C C . GLY A 1 84 ? 9.643 -5.145 -6.227 1.00 94.94 84 GLY A C 1
ATOM 626 O O . GLY A 1 84 ? 8.734 -4.370 -5.911 1.00 94.94 84 GLY A O 1
ATOM 627 N N . ARG A 1 85 ? 9.414 -6.410 -6.565 1.00 96.94 85 ARG A N 1
ATOM 628 C CA . ARG A 1 85 ? 8.064 -6.985 -6.489 1.00 96.94 85 ARG A CA 1
ATOM 629 C C . ARG A 1 85 ? 7.590 -7.011 -5.043 1.00 96.94 85 ARG A C 1
ATOM 631 O O . ARG A 1 85 ? 8.402 -7.179 -4.140 1.00 96.94 85 ARG A O 1
ATOM 638 N N . ALA A 1 86 ? 6.287 -6.906 -4.798 1.00 97.06 86 ALA A N 1
ATOM 639 C CA . ALA A 1 86 ? 5.762 -6.972 -3.431 1.00 97.06 86 ALA A CA 1
ATOM 640 C C . ALA A 1 86 ? 6.241 -8.239 -2.693 1.00 97.06 86 ALA A C 1
ATOM 642 O O . ALA A 1 86 ? 6.662 -8.160 -1.543 1.00 97.06 86 ALA A O 1
ATOM 643 N N . ALA A 1 87 ? 6.279 -9.381 -3.390 1.00 97.50 87 ALA A N 1
ATOM 644 C CA . ALA A 1 87 ? 6.771 -10.654 -2.857 1.00 97.50 87 ALA A CA 1
ATOM 645 C C . ALA A 1 87 ? 8.277 -10.679 -2.511 1.00 97.50 87 ALA A C 1
ATOM 647 O O . ALA A 1 87 ? 8.727 -11.584 -1.816 1.00 97.50 87 ALA A O 1
ATOM 648 N N . GLU A 1 88 ? 9.065 -9.710 -2.988 1.00 96.94 88 GLU A N 1
ATOM 649 C CA . GLU A 1 88 ? 10.479 -9.545 -2.617 1.00 96.94 88 GLU A CA 1
ATOM 650 C C . GLU A 1 88 ? 10.638 -8.737 -1.320 1.00 96.94 88 GLU A C 1
ATOM 652 O O . GLU A 1 88 ? 11.648 -8.873 -0.631 1.00 96.94 88 GLU A O 1
ATOM 657 N N . TRP A 1 89 ? 9.642 -7.916 -0.971 1.00 95.44 89 TRP A N 1
ATOM 658 C CA . TRP A 1 89 ? 9.635 -7.100 0.246 1.00 95.44 89 TRP A CA 1
ATOM 659 C C . TRP A 1 89 ? 8.965 -7.803 1.428 1.00 95.44 89 TRP A C 1
ATOM 661 O O . TRP A 1 89 ? 9.409 -7.651 2.565 1.00 95.44 89 TRP A O 1
ATOM 671 N N . VAL A 1 90 ? 7.884 -8.544 1.171 1.00 97.25 90 VAL A N 1
ATOM 672 C CA . VAL A 1 90 ? 7.009 -9.138 2.192 1.00 97.25 90 VAL A CA 1
ATOM 673 C C . VAL A 1 90 ? 6.550 -10.544 1.802 1.00 97.25 90 VAL A C 1
ATOM 675 O O . VAL A 1 90 ? 6.425 -10.882 0.624 1.00 97.25 90 VAL A O 1
ATOM 678 N N . SER A 1 91 ? 6.285 -11.376 2.813 1.00 96.31 91 SER A N 1
ATOM 679 C CA . SER A 1 91 ? 6.049 -12.817 2.634 1.00 96.31 91 SER A CA 1
ATOM 680 C C . SER A 1 91 ? 4.576 -13.237 2.581 1.00 96.31 91 SER A C 1
ATOM 682 O O . SER A 1 91 ? 4.272 -14.346 2.151 1.00 96.31 91 SER A O 1
ATOM 684 N N . ASN A 1 92 ? 3.669 -12.375 3.039 1.00 96.75 92 ASN A N 1
ATOM 685 C CA . ASN A 1 92 ? 2.233 -12.632 3.132 1.00 96.75 92 ASN A CA 1
ATOM 686 C C . ASN A 1 92 ? 1.451 -11.305 3.120 1.00 96.75 92 ASN A C 1
ATOM 688 O O . ASN A 1 92 ? 2.044 -10.219 3.163 1.00 96.75 92 ASN A O 1
ATOM 692 N N . GLY A 1 93 ? 0.120 -11.377 3.066 1.00 95.94 93 GLY A N 1
ATOM 693 C CA . GLY A 1 93 ? -0.715 -10.182 3.012 1.00 95.94 93 GLY A CA 1
ATOM 694 C C . GLY A 1 93 ? -0.747 -9.378 4.296 1.00 95.94 93 GLY A C 1
ATOM 695 O O . GLY A 1 93 ? -0.736 -8.147 4.239 1.00 95.94 93 GLY A O 1
ATOM 696 N N . THR A 1 94 ? -0.730 -10.032 5.451 1.00 95.88 94 THR A N 1
ATOM 697 C CA . THR A 1 94 ? -0.645 -9.336 6.742 1.00 95.88 94 THR A CA 1
ATOM 698 C C . THR A 1 94 ? 0.585 -8.422 6.801 1.00 95.88 94 THR A C 1
ATOM 700 O O . THR A 1 94 ? 0.447 -7.234 7.102 1.00 95.88 94 THR A O 1
ATOM 703 N N . ASP A 1 95 ? 1.754 -8.929 6.410 1.00 96.88 95 ASP A N 1
ATOM 704 C CA . ASP A 1 95 ? 2.997 -8.160 6.315 1.00 96.88 95 ASP A CA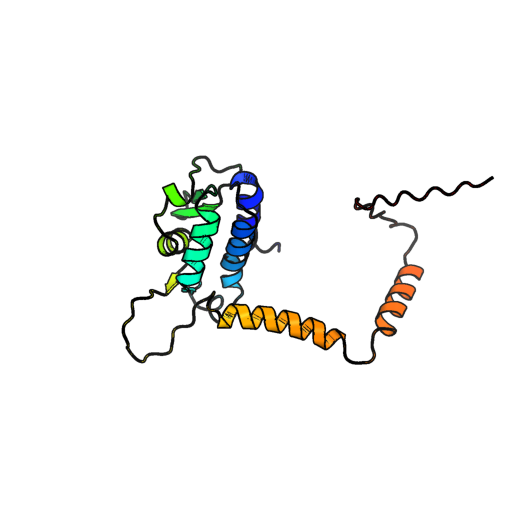 1
ATOM 705 C C . ASP A 1 95 ? 2.889 -7.032 5.282 1.00 96.88 95 ASP A C 1
ATOM 707 O O . ASP A 1 95 ? 3.368 -5.930 5.541 1.00 96.88 95 ASP A O 1
ATOM 711 N N . LEU A 1 96 ? 2.232 -7.266 4.137 1.00 97.06 96 LEU A N 1
ATOM 712 C CA . LEU A 1 96 ? 2.016 -6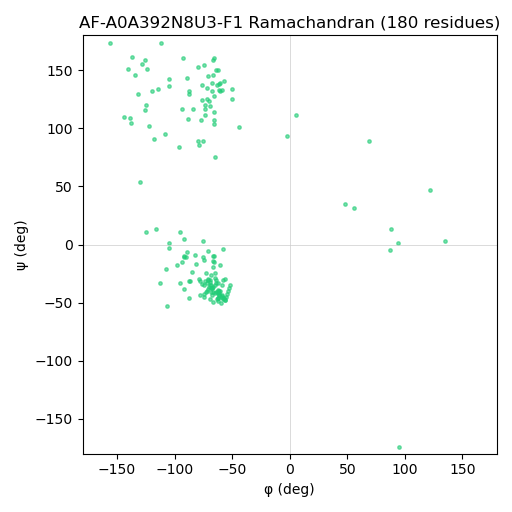.238 3.112 1.00 97.06 96 LEU A CA 1
ATOM 713 C C . LEU A 1 96 ? 1.235 -5.040 3.662 1.00 97.06 96 LEU A C 1
ATOM 715 O O . LEU A 1 96 ? 1.663 -3.900 3.500 1.00 97.06 96 LEU A O 1
ATOM 719 N N . CYS A 1 97 ? 0.108 -5.283 4.330 1.00 97.00 97 CYS A N 1
ATOM 720 C CA . CYS A 1 97 ? -0.706 -4.223 4.924 1.00 97.00 97 CYS A CA 1
ATOM 721 C C . CYS A 1 97 ? 0.032 -3.482 6.048 1.00 97.00 97 CYS A C 1
ATOM 723 O O . CYS A 1 97 ? -0.034 -2.253 6.113 1.00 97.00 97 CYS A O 1
ATOM 725 N N . LEU A 1 98 ? 0.749 -4.207 6.915 1.00 96.62 98 LEU A N 1
ATOM 726 C CA . LEU A 1 98 ? 1.554 -3.609 7.984 1.00 96.62 98 LEU A CA 1
ATOM 727 C C . LEU A 1 98 ? 2.678 -2.738 7.412 1.00 96.62 98 LEU A C 1
ATOM 729 O O . LEU A 1 98 ? 2.849 -1.595 7.831 1.00 96.62 98 LEU A O 1
ATOM 733 N N . ALA A 1 99 ? 3.407 -3.248 6.416 1.00 96.56 99 ALA A N 1
ATOM 734 C CA . ALA A 1 99 ? 4.462 -2.513 5.729 1.00 96.56 99 ALA A CA 1
ATOM 735 C C . ALA A 1 99 ? 3.909 -1.293 4.983 1.00 96.56 99 ALA A C 1
ATOM 737 O O . ALA A 1 99 ? 4.577 -0.267 4.937 1.00 96.56 99 ALA A O 1
ATOM 738 N N . ALA A 1 100 ? 2.682 -1.369 4.462 1.00 95.19 100 ALA A N 1
ATOM 739 C CA . ALA A 1 100 ? 1.961 -0.249 3.856 1.00 95.19 100 ALA A CA 1
ATOM 740 C C . ALA A 1 100 ? 1.392 0.760 4.878 1.00 95.19 100 ALA A C 1
ATOM 742 O O . ALA A 1 100 ? 0.761 1.744 4.491 1.00 95.19 100 ALA A O 1
ATOM 743 N N . GLY A 1 101 ? 1.652 0.565 6.175 1.00 95.00 101 GLY A N 1
ATOM 744 C CA . GLY A 1 101 ? 1.321 1.518 7.235 1.00 95.00 101 GLY A CA 1
ATOM 745 C C . GLY A 1 101 ? -0.082 1.364 7.821 1.00 95.00 101 GLY A C 1
ATOM 746 O O . GLY A 1 101 ? -0.534 2.261 8.531 1.00 95.00 101 GLY A O 1
ATOM 747 N N . PHE A 1 102 ? -0.776 0.256 7.552 1.00 94.81 102 PHE A N 1
ATOM 748 C CA . PHE A 1 102 ? -2.091 -0.046 8.122 1.00 94.81 102 PHE A CA 1
ATOM 749 C C . PHE A 1 102 ? -1.984 -0.887 9.398 1.00 94.81 102 PHE A C 1
ATOM 751 O O . PHE A 1 102 ? -0.989 -1.570 9.635 1.00 94.81 102 PHE A O 1
ATOM 758 N N . GLN A 1 103 ? -3.040 -0.881 10.214 1.00 95.00 103 GLN A N 1
ATOM 759 C CA . GLN A 1 103 ? -3.193 -1.854 11.297 1.00 95.00 103 GLN A CA 1
ATOM 760 C C . GLN A 1 103 ? -3.923 -3.088 10.764 1.00 95.00 103 GLN A C 1
ATOM 762 O O . GLN A 1 103 ? -4.849 -2.952 9.969 1.00 95.00 103 GLN A O 1
ATOM 767 N N . VAL A 1 104 ? -3.561 -4.289 11.218 1.00 94.88 104 VAL A N 1
ATOM 768 C CA . VAL A 1 104 ? -4.220 -5.533 10.786 1.00 94.88 104 VAL A CA 1
ATOM 769 C C . VAL A 1 104 ? -4.835 -6.255 11.978 1.00 94.88 104 VAL A C 1
ATOM 771 O O . VAL A 1 104 ? -4.189 -6.448 13.008 1.00 94.88 104 VAL A O 1
ATOM 774 N N . LYS A 1 105 ? -6.096 -6.679 11.841 1.00 91.62 105 LYS A N 1
ATOM 775 C CA . LYS A 1 105 ? -6.761 -7.527 12.834 1.00 91.62 105 LYS A CA 1
ATOM 776 C C . LYS A 1 105 ? -6.198 -8.945 12.734 1.00 91.62 105 LYS A C 1
ATOM 778 O O . LYS A 1 105 ? -6.450 -9.630 11.744 1.00 91.62 105 LYS A O 1
ATOM 783 N N . SER A 1 106 ? -5.461 -9.374 13.760 1.00 79.75 106 SER A N 1
ATOM 784 C CA . SER A 1 106 ? -4.956 -10.748 13.853 1.00 79.75 106 SER A CA 1
ATOM 785 C C . SER A 1 106 ? -6.109 -11.755 13.886 1.00 79.75 106 SER A C 1
ATOM 787 O O . SER A 1 106 ? -7.116 -11.535 14.563 1.00 79.75 106 SER A O 1
ATOM 789 N N . SER A 1 107 ? -5.944 -12.869 13.169 1.00 65.38 107 SER A N 1
ATOM 790 C CA . SER A 1 107 ? -6.898 -13.985 13.190 1.00 65.38 107 SER A CA 1
ATOM 791 C C . SER A 1 107 ? -6.821 -14.810 14.485 1.00 65.38 107 SER A C 1
ATOM 793 O O . SER A 1 107 ? -7.745 -15.568 14.767 1.00 65.38 107 SER A O 1
ATOM 795 N N . ASP A 1 108 ? -5.772 -14.634 15.300 1.00 56.62 108 ASP A N 1
ATOM 796 C CA . ASP A 1 108 ? -5.420 -15.548 16.399 1.00 56.62 108 ASP A CA 1
ATOM 797 C C . ASP A 1 108 ? -5.947 -15.149 17.787 1.00 56.62 108 ASP A C 1
ATOM 799 O O . ASP A 1 108 ? -5.562 -15.745 18.797 1.00 56.62 108 ASP A O 1
ATOM 803 N N . ILE A 1 109 ? -6.842 -14.162 17.896 1.00 53.56 109 ILE A N 1
ATOM 804 C CA . ILE A 1 109 ? -7.402 -13.807 19.209 1.00 53.56 109 ILE A CA 1
ATOM 805 C C . ILE A 1 109 ? -8.515 -14.796 19.577 1.00 53.56 109 ILE A C 1
ATOM 807 O O . ILE A 1 109 ? -9.698 -14.601 19.298 1.00 53.56 109 ILE A O 1
ATOM 811 N N . VAL A 1 110 ? -8.087 -15.873 20.238 1.00 49.09 110 VAL A N 1
ATOM 812 C CA . VAL A 1 110 ? -8.909 -16.775 21.045 1.00 49.09 110 VAL A CA 1
ATOM 813 C C . VAL A 1 110 ? -9.757 -15.955 22.019 1.00 49.09 110 VAL A C 1
ATOM 815 O O . VAL A 1 110 ? -9.247 -15.152 22.796 1.00 49.09 110 VAL A O 1
ATOM 818 N N . HIS A 1 111 ? -11.063 -16.196 21.942 1.00 47.38 111 HIS A N 1
ATOM 819 C CA . HIS A 1 111 ? -12.143 -15.818 22.851 1.00 47.38 111 HIS A CA 1
ATOM 820 C C . HIS A 1 111 ? -11.746 -15.056 24.128 1.00 47.38 111 HIS A C 1
ATOM 822 O O . HIS A 1 111 ? -11.567 -15.641 25.194 1.00 47.38 111 HIS A O 1
ATOM 828 N N . VAL A 1 112 ? -11.781 -13.728 24.053 1.00 43.22 112 VAL A N 1
ATOM 829 C CA . VAL A 1 112 ? -12.224 -12.910 25.182 1.00 43.22 112 VAL A CA 1
ATOM 830 C C . VAL A 1 112 ? -13.350 -12.042 24.653 1.00 43.22 112 VAL A C 1
ATOM 832 O O . VAL A 1 112 ? -13.172 -11.315 23.681 1.00 43.22 112 VAL A O 1
ATOM 835 N N . ALA A 1 113 ? -14.527 -12.187 25.258 1.00 43.16 113 ALA A N 1
ATOM 836 C CA . ALA A 1 113 ? -15.730 -11.424 24.962 1.00 43.16 113 ALA A CA 1
ATOM 837 C C . ALA A 1 113 ? -15.530 -9.939 25.311 1.00 43.16 113 ALA A C 1
ATOM 839 O O . ALA A 1 113 ? -16.004 -9.446 26.330 1.00 43.16 113 ALA A O 1
ATOM 840 N N . SER A 1 114 ? -14.788 -9.242 24.462 1.00 45.12 114 SER A N 1
ATOM 841 C CA . SER A 1 114 ? -14.700 -7.794 24.384 1.00 45.12 114 SER A CA 1
ATOM 842 C C . SER A 1 114 ? -15.025 -7.468 22.938 1.00 45.12 114 SER A C 1
ATOM 844 O O . SER A 1 114 ? -14.330 -7.960 22.057 1.00 45.12 114 SER A O 1
ATOM 846 N N . GLU A 1 115 ? -16.134 -6.757 22.733 1.00 53.00 115 GLU A N 1
ATOM 847 C CA . GLU A 1 115 ? -16.664 -6.208 21.475 1.00 53.00 115 GLU A CA 1
ATOM 848 C C . GLU A 1 115 ? -15.892 -6.607 20.210 1.00 53.00 115 GLU A C 1
ATOM 850 O O . GLU A 1 115 ? -14.756 -6.176 20.014 1.00 53.00 115 GLU A O 1
ATOM 855 N N . GLU A 1 116 ? -16.515 -7.418 19.343 1.00 66.31 116 GLU A N 1
ATOM 856 C CA . GLU A 1 116 ? -15.958 -7.820 18.049 1.00 66.31 116 GLU A CA 1
ATOM 857 C C . GLU A 1 116 ? -15.348 -6.608 17.335 1.00 66.31 116 GLU A C 1
ATOM 859 O O . GLU A 1 116 ? -16.059 -5.774 16.776 1.00 66.31 116 GLU A O 1
ATOM 864 N N . THR A 1 117 ? -14.018 -6.475 17.388 1.00 76.88 117 THR A N 1
ATOM 865 C CA . THR A 1 117 ? -13.365 -5.277 16.863 1.00 76.88 117 THR A CA 1
ATOM 866 C C . THR A 1 117 ? -13.584 -5.252 15.361 1.00 76.88 117 THR A C 1
ATOM 868 O O . THR A 1 117 ? -13.136 -6.156 14.645 1.00 76.88 117 THR A O 1
ATOM 871 N N . PHE A 1 118 ? -14.338 -4.264 14.894 1.00 85.94 118 PHE A N 1
ATOM 872 C CA . PHE A 1 118 ? -14.687 -4.138 13.491 1.00 85.94 118 PHE A CA 1
ATOM 873 C C . PHE A 1 118 ? -13.430 -3.823 12.669 1.00 85.94 118 PHE A C 1
ATOM 875 O O . PHE A 1 118 ? -12.653 -2.946 13.039 1.00 85.94 118 PHE A O 1
ATOM 882 N N . CYS A 1 119 ? -13.227 -4.536 11.562 1.00 91.56 119 CYS A N 1
ATOM 883 C CA . CYS A 1 119 ? -12.131 -4.290 10.629 1.00 91.56 119 CYS A CA 1
ATOM 884 C C . CYS A 1 119 ? -12.673 -4.045 9.220 1.00 91.56 119 CYS A C 1
ATOM 886 O O . CYS A 1 119 ? -13.731 -4.546 8.828 1.00 91.56 119 CYS A O 1
ATOM 888 N N . TYR A 1 120 ? -11.936 -3.263 8.445 1.00 92.12 120 TYR A N 1
ATOM 889 C CA . TYR A 1 120 ? -12.290 -2.949 7.072 1.00 92.12 120 TYR A CA 1
ATOM 890 C C . TYR A 1 120 ? -11.988 -4.117 6.129 1.00 92.12 120 TYR A C 1
ATOM 892 O O . TYR A 1 120 ? -10.934 -4.748 6.224 1.00 92.12 120 TYR A O 1
ATOM 900 N N . GLY A 1 121 ? -12.915 -4.405 5.212 1.00 86.56 121 GLY A N 1
ATOM 901 C CA . GLY A 1 121 ? -12.811 -5.543 4.292 1.00 86.56 121 GLY A CA 1
ATOM 902 C C . GLY A 1 121 ? -13.512 -6.823 4.753 1.00 86.56 121 GLY A C 1
ATOM 903 O O . GLY A 1 121 ? -13.486 -7.823 4.028 1.00 86.56 121 GLY A O 1
ATOM 904 N N . ASP A 1 122 ? -14.175 -6.799 5.913 1.00 78.00 122 ASP A N 1
ATOM 905 C CA . ASP A 1 122 ? -15.102 -7.861 6.298 1.00 78.00 122 ASP A CA 1
ATOM 906 C C . ASP A 1 122 ? -16.268 -7.925 5.292 1.00 78.00 122 ASP A C 1
ATOM 908 O O . ASP A 1 122 ? -16.675 -6.917 4.705 1.00 78.00 122 ASP A O 1
ATOM 912 N N . LYS A 1 123 ? -16.843 -9.109 5.079 1.00 64.25 123 LYS A N 1
ATOM 913 C CA . LYS A 1 123 ? -17.926 -9.341 4.111 1.00 64.25 123 LYS A CA 1
ATOM 914 C C . LYS A 1 123 ? -19.134 -8.428 4.377 1.00 64.25 123 LYS A C 1
ATOM 916 O O . LYS A 1 123 ? -19.804 -8.012 3.435 1.00 64.25 123 LYS A O 1
ATOM 921 N N . ALA A 1 124 ? -19.356 -8.054 5.640 1.00 57.69 124 ALA A N 1
ATOM 922 C CA . ALA A 1 124 ? -20.364 -7.080 6.059 1.00 57.69 124 ALA A CA 1
ATOM 923 C C . ALA A 1 124 ? -20.033 -5.618 5.670 1.00 57.69 124 ALA A C 1
ATOM 925 O O . ALA A 1 124 ? -20.943 -4.832 5.417 1.00 57.69 124 ALA A O 1
ATOM 926 N N . SER A 1 125 ? -18.750 -5.241 5.589 1.00 52.03 125 SER A N 1
ATOM 927 C CA . SER A 1 125 ? -18.287 -3.919 5.125 1.00 52.03 125 SER A CA 1
ATOM 928 C C . SER A 1 125 ? -18.534 -3.741 3.625 1.00 52.03 125 SER A C 1
ATOM 930 O O . SER A 1 125 ? -19.121 -2.747 3.205 1.00 52.03 125 SER A O 1
ATOM 932 N N . LEU A 1 126 ? -18.177 -4.750 2.825 1.00 56.62 126 LEU A N 1
ATOM 933 C CA . LEU A 1 126 ? -18.308 -4.704 1.364 1.00 56.62 126 LEU A CA 1
ATOM 934 C C . LEU A 1 126 ? -19.754 -4.901 0.893 1.00 56.62 126 LEU A C 1
ATOM 936 O O . LEU A 1 126 ? -20.176 -4.262 -0.070 1.00 56.62 126 LEU A O 1
ATOM 940 N N . GLY A 1 127 ? -20.532 -5.728 1.603 1.00 54.47 127 GLY A N 1
ATOM 941 C CA . GLY A 1 127 ? -21.970 -5.873 1.372 1.00 54.47 127 GLY A CA 1
ATOM 942 C C . GLY A 1 127 ? -22.717 -4.551 1.552 1.00 54.47 127 GLY A C 1
ATOM 943 O O . GLY A 1 127 ? -23.461 -4.156 0.667 1.00 54.47 127 GLY A O 1
ATOM 944 N N . SER A 1 128 ? -22.424 -3.795 2.617 1.00 51.78 128 SER A N 1
ATOM 945 C CA . SER A 1 128 ? -23.064 -2.496 2.880 1.00 51.78 128 SER A CA 1
ATOM 946 C C . SER A 1 128 ? -22.788 -1.441 1.800 1.00 51.78 128 SER A C 1
ATOM 948 O O . SER A 1 128 ? -23.655 -0.606 1.532 1.00 51.78 128 SER A O 1
ATOM 950 N N . VAL A 1 129 ? -21.602 -1.455 1.178 1.00 55.56 129 VAL A N 1
ATOM 951 C CA . VAL A 1 129 ? -21.260 -0.544 0.068 1.00 55.56 129 VAL A CA 1
ATOM 952 C C . VAL A 1 129 ? -21.978 -0.970 -1.213 1.00 55.56 129 VAL A C 1
ATOM 954 O O . VAL A 1 129 ? -22.606 -0.139 -1.869 1.00 55.56 129 VAL A O 1
ATOM 957 N N . ALA A 1 130 ? -21.971 -2.269 -1.527 1.00 58.91 130 ALA A N 1
ATOM 958 C CA . ALA A 1 130 ? -22.701 -2.816 -2.670 1.00 58.91 130 ALA A CA 1
ATOM 959 C C . ALA A 1 130 ? -24.220 -2.594 -2.549 1.00 58.91 130 ALA A C 1
ATOM 961 O O . ALA A 1 130 ? -24.879 -2.240 -3.528 1.00 58.91 130 ALA A O 1
ATOM 962 N N . ASP A 1 131 ? -24.772 -2.744 -1.347 1.00 53.38 131 ASP A N 1
ATOM 963 C CA . ASP A 1 131 ? -26.188 -2.533 -1.060 1.00 53.38 131 ASP A CA 1
ATOM 964 C C . ASP A 1 131 ? -26.557 -1.045 -1.102 1.00 53.38 131 ASP A C 1
ATOM 966 O O . ASP A 1 131 ? -27.634 -0.710 -1.587 1.00 53.38 131 ASP A O 1
ATOM 970 N N . SER A 1 132 ? -25.654 -0.137 -0.707 1.00 53.66 132 SER A N 1
ATOM 971 C CA . SER A 1 132 ? -25.850 1.316 -0.853 1.00 53.66 132 SER A CA 1
ATOM 972 C C . SER A 1 132 ? -25.841 1.761 -2.320 1.00 53.66 132 SER A C 1
ATOM 974 O O . SER A 1 132 ? -26.643 2.608 -2.712 1.00 53.66 132 SER A O 1
ATOM 976 N N . TRP A 1 133 ? -24.990 1.161 -3.162 1.00 53.03 133 TRP A N 1
ATOM 977 C CA . TRP A 1 133 ? -25.006 1.385 -4.615 1.00 53.03 133 TRP A CA 1
ATOM 978 C C . TRP A 1 133 ? -26.242 0.796 -5.294 1.00 53.03 133 TRP A C 1
ATOM 980 O O . TRP A 1 133 ? -26.729 1.342 -6.281 1.00 53.03 133 TRP A O 1
ATOM 990 N N . LYS A 1 134 ? -26.793 -0.299 -4.763 1.00 50.31 134 LYS A N 1
ATOM 991 C CA . LYS A 1 134 ? -28.094 -0.802 -5.212 1.00 50.31 134 LYS A CA 1
ATOM 992 C C . LYS A 1 134 ? -29.239 0.086 -4.735 1.00 50.31 134 LYS A C 1
ATOM 994 O O . LYS A 1 134 ? -30.141 0.359 -5.519 1.00 50.31 134 LYS A O 1
ATOM 999 N N . ALA A 1 135 ? -29.207 0.571 -3.498 1.00 50.97 135 ALA A N 1
ATOM 1000 C CA . ALA A 1 135 ? -30.239 1.446 -2.951 1.00 50.97 135 ALA A CA 1
ATOM 1001 C C . ALA A 1 135 ? -30.337 2.770 -3.725 1.00 50.97 135 ALA A C 1
ATOM 1003 O O . ALA A 1 135 ? -31.445 3.170 -4.076 1.00 50.97 135 ALA A O 1
ATOM 1004 N N . SER A 1 136 ? -29.208 3.382 -4.101 1.00 47.88 136 SER A N 1
ATOM 1005 C CA . SER A 1 136 ? -29.198 4.603 -4.922 1.00 47.88 136 SER A CA 1
ATOM 1006 C C . SER A 1 136 ? -29.753 4.385 -6.337 1.00 47.88 136 SER A C 1
ATOM 1008 O O . SER A 1 136 ? -30.464 5.240 -6.864 1.00 47.88 136 SER A O 1
ATOM 1010 N N . GLN A 1 137 ? -29.522 3.213 -6.940 1.00 46.44 137 GLN A N 1
ATOM 1011 C CA . GLN A 1 137 ? -30.155 2.840 -8.212 1.00 46.44 137 GLN 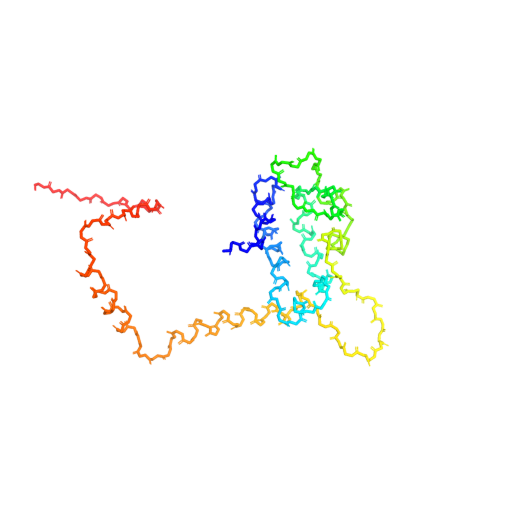A CA 1
ATOM 1012 C C . GLN A 1 137 ? -31.665 2.580 -8.075 1.00 46.44 137 GLN A C 1
ATOM 1014 O O . GLN A 1 137 ? -32.436 2.859 -8.998 1.00 46.44 137 GLN A O 1
ATOM 1019 N N . PHE A 1 138 ? -32.113 2.071 -6.926 1.00 41.03 138 PHE A N 1
ATOM 1020 C CA . PHE A 1 138 ? -33.531 1.817 -6.660 1.00 41.03 138 PHE A CA 1
ATOM 1021 C C . PHE A 1 138 ? -34.317 3.082 -6.282 1.00 41.03 138 PHE A C 1
ATOM 1023 O O . PHE A 1 138 ? -35.501 3.173 -6.617 1.00 41.03 138 PHE A O 1
ATOM 1030 N N . GLU A 1 139 ? -33.682 4.074 -5.656 1.00 40.12 139 GLU A N 1
ATOM 1031 C CA . GLU A 1 139 ? -34.296 5.369 -5.324 1.00 40.12 139 GLU A CA 1
ATOM 1032 C C . GLU A 1 139 ? -34.532 6.229 -6.581 1.00 40.12 139 GLU A C 1
ATOM 1034 O O . GLU A 1 139 ? -35.556 6.897 -6.696 1.00 40.12 139 GLU A O 1
ATOM 1039 N N . SER A 1 140 ? -33.697 6.065 -7.615 1.00 42.19 140 SER A N 1
ATOM 1040 C CA . SER A 1 140 ? -33.900 6.648 -8.953 1.00 42.19 140 SER A CA 1
ATOM 1041 C C . SER A 1 140 ? -35.109 6.080 -9.724 1.00 42.19 140 SER A C 1
ATOM 1043 O O . SER A 1 140 ? -35.462 6.620 -10.773 1.00 42.19 140 SER A O 1
ATOM 1045 N N . THR A 1 141 ? -35.750 4.997 -9.261 1.00 42.44 141 THR A N 1
ATOM 1046 C CA . THR A 1 141 ? -36.784 4.280 -10.043 1.00 42.44 141 THR A CA 1
ATOM 1047 C C . THR A 1 141 ? -38.183 4.313 -9.406 1.00 42.44 141 THR A C 1
ATOM 1049 O O . THR A 1 141 ? -39.097 3.618 -9.854 1.00 42.44 141 THR A O 1
ATOM 1052 N N . LYS A 1 142 ? -38.439 5.170 -8.407 1.00 39.28 142 LYS A N 1
ATOM 1053 C CA . LYS A 1 142 ? -39.804 5.401 -7.896 1.00 39.28 142 LYS A CA 1
ATOM 1054 C C . LYS A 1 142 ? -40.276 6.846 -8.073 1.00 39.28 142 LYS A C 1
ATOM 1056 O O . LYS A 1 142 ? -40.243 7.650 -7.159 1.00 39.28 142 LYS A O 1
ATOM 1061 N N . LYS A 1 143 ? -40.912 7.043 -9.234 1.00 39.34 143 LYS A N 1
ATOM 1062 C CA . LYS A 1 143 ? -42.109 7.876 -9.447 1.00 39.34 143 LYS A CA 1
ATOM 1063 C C . LYS A 1 143 ? -41.922 9.396 -9.290 1.00 39.34 143 LYS A C 1
ATOM 1065 O O . LYS A 1 143 ? -42.293 9.956 -8.269 1.00 39.34 143 LYS A O 1
ATOM 1070 N N . GLY A 1 144 ? -41.568 10.058 -10.401 1.00 40.25 144 GLY A N 1
ATOM 1071 C CA . GLY A 1 144 ? -42.136 11.382 -10.706 1.00 40.25 144 GLY A CA 1
ATOM 1072 C C . GLY A 1 144 ? -41.220 12.509 -11.189 1.00 40.25 144 GLY A C 1
ATOM 1073 O O . GLY A 1 144 ? -41.750 13.591 -11.391 1.00 40.25 144 GLY A O 1
ATOM 1074 N N . GLU A 1 145 ? -39.914 12.308 -11.399 1.00 39.78 145 GLU A N 1
ATOM 1075 C CA . GLU A 1 145 ? -38.978 13.438 -11.624 1.00 39.78 145 GLU A CA 1
ATOM 1076 C C . GLU A 1 145 ? -38.138 13.366 -12.913 1.00 39.78 145 GLU A C 1
ATOM 1078 O O . GLU A 1 145 ? -37.261 14.195 -13.136 1.00 39.78 145 GLU A O 1
ATOM 1083 N N . ASN A 1 146 ? -38.441 12.444 -13.834 1.00 40.81 146 ASN A N 1
ATOM 1084 C CA . ASN A 1 146 ? -37.731 12.387 -15.123 1.00 40.81 146 ASN A CA 1
ATOM 1085 C C . ASN A 1 146 ? -38.159 13.487 -16.116 1.00 40.81 146 ASN A C 1
ATOM 1087 O O . ASN A 1 146 ? -37.497 13.663 -17.136 1.00 40.81 146 ASN A O 1
ATOM 1091 N N . SER A 1 147 ? -39.243 14.226 -15.848 1.00 42.16 147 SER A N 1
ATOM 1092 C CA . SER A 1 147 ? -39.626 15.391 -16.659 1.00 42.16 147 SER A CA 1
ATOM 1093 C C . SER A 1 147 ? -38.942 16.683 -16.209 1.00 42.16 147 SER A C 1
ATOM 1095 O O . SER A 1 147 ? -38.636 17.515 -17.051 1.00 42.16 147 SER A O 1
ATOM 1097 N N . VAL A 1 148 ? -38.651 16.842 -14.911 1.00 49.78 148 VAL A N 1
ATOM 1098 C CA . VAL A 1 148 ? -38.110 18.100 -14.363 1.00 49.78 148 VAL A CA 1
ATOM 1099 C C . VAL A 1 148 ? -36.638 18.274 -14.735 1.00 49.78 148 VAL A C 1
ATOM 1101 O O . VAL A 1 148 ? -36.245 19.346 -15.177 1.00 49.78 148 VAL A O 1
ATOM 1104 N N . ILE A 1 149 ? -35.834 17.209 -14.645 1.00 50.09 149 ILE A N 1
ATOM 1105 C CA . ILE A 1 149 ? -34.403 17.263 -14.987 1.00 50.09 149 ILE A CA 1
ATOM 1106 C C . ILE A 1 149 ? -34.211 17.494 -16.494 1.00 50.09 149 ILE A C 1
ATOM 1108 O O . ILE A 1 149 ? -33.318 18.232 -16.897 1.00 50.09 149 ILE A O 1
ATOM 1112 N N . LEU A 1 150 ? -35.056 16.903 -17.345 1.00 54.69 150 LEU A N 1
ATOM 1113 C CA . LEU A 1 150 ? -34.930 17.071 -18.794 1.00 54.69 150 LEU A CA 1
ATOM 1114 C C . LEU A 1 150 ? -35.320 18.490 -19.249 1.00 54.69 150 LEU A C 1
ATOM 1116 O O . LEU A 1 150 ? -34.649 19.042 -20.121 1.00 54.69 150 LEU A O 1
ATOM 1120 N N . ASP A 1 151 ? -36.357 19.080 -18.643 1.00 54.28 151 ASP A N 1
ATOM 1121 C CA . ASP A 1 151 ? -36.781 20.458 -18.930 1.00 54.28 151 ASP A CA 1
ATOM 1122 C C . ASP A 1 151 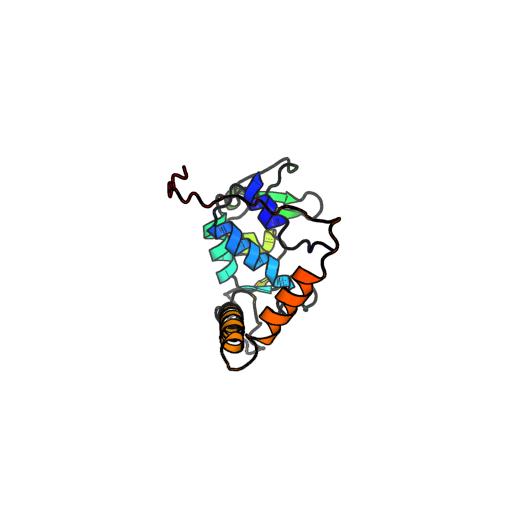? -35.727 21.479 -18.476 1.00 54.28 151 ASP A C 1
ATOM 1124 O O . ASP A 1 151 ? -35.412 22.402 -19.227 1.00 54.28 151 ASP A O 1
ATOM 1128 N N . ASP A 1 152 ? -35.105 21.280 -17.308 1.00 52.47 152 ASP A N 1
ATOM 1129 C CA . ASP A 1 152 ? -34.078 22.189 -16.775 1.00 52.47 152 ASP A CA 1
ATOM 1130 C C . ASP A 1 152 ? -32.798 22.173 -17.638 1.00 52.47 152 ASP A C 1
ATOM 1132 O O . ASP A 1 152 ? -32.207 23.216 -17.929 1.00 52.47 152 ASP A O 1
ATOM 1136 N N . PHE A 1 153 ? -32.425 21.001 -18.173 1.00 58.59 153 PHE A N 1
ATOM 1137 C CA . PHE A 1 153 ? -31.339 20.868 -19.154 1.00 58.59 153 PHE A CA 1
ATOM 1138 C C . PHE A 1 153 ? -31.674 21.508 -20.510 1.00 58.59 153 PHE A C 1
ATOM 1140 O O . PHE A 1 153 ? -30.796 22.096 -21.147 1.00 58.59 153 PHE A O 1
ATOM 1147 N N . GLN A 1 154 ? -32.927 21.419 -20.969 1.00 56.97 154 GLN A N 1
ATOM 1148 C CA . GLN A 1 154 ? -33.370 22.083 -22.201 1.00 56.97 154 GLN A CA 1
ATOM 1149 C C . GLN A 1 154 ? -33.414 23.610 -22.056 1.00 56.97 154 GLN A C 1
ATOM 1151 O O . GLN A 1 154 ? -33.115 24.326 -23.017 1.00 56.97 154 GLN A O 1
ATOM 1156 N N . GLN A 1 155 ? -33.771 24.113 -20.873 1.00 60.31 155 GLN A N 1
ATOM 1157 C CA . GLN A 1 155 ? -33.742 25.536 -20.538 1.00 60.31 155 GLN A CA 1
ATOM 1158 C C . GLN A 1 155 ? -32.294 26.049 -20.517 1.00 60.31 155 GLN A C 1
ATOM 1160 O O . GLN A 1 155 ? -31.958 27.003 -21.216 1.00 60.31 155 GLN A O 1
ATOM 1165 N N . TRP A 1 156 ? -31.406 25.333 -19.821 1.00 60.12 156 TRP A N 1
ATOM 1166 C CA . TRP A 1 156 ? -29.979 25.642 -19.730 1.00 60.12 156 TRP A CA 1
ATOM 1167 C C . TRP A 1 156 ? -29.269 25.626 -21.094 1.00 60.12 156 TRP A C 1
ATOM 1169 O O . TRP A 1 156 ? -28.474 26.516 -21.393 1.00 60.12 156 TRP A O 1
ATOM 1179 N N . ALA A 1 157 ? -29.601 24.671 -21.969 1.00 59.88 157 ALA A N 1
ATOM 1180 C CA . ALA A 1 157 ? -29.041 24.603 -23.319 1.00 59.88 157 ALA A CA 1
ATOM 1181 C C . ALA A 1 157 ? -29.510 25.752 -24.234 1.00 59.88 157 ALA A C 1
ATOM 1183 O O . ALA A 1 157 ? -28.796 26.114 -25.173 1.00 59.88 157 ALA A O 1
ATOM 1184 N N . ARG A 1 158 ? -30.693 26.332 -23.981 1.00 59.25 158 ARG A N 1
ATOM 1185 C CA . ARG A 1 158 ? -31.190 27.511 -24.711 1.00 59.25 158 ARG A CA 1
ATOM 1186 C C . ARG A 1 158 ? -30.550 28.817 -24.244 1.00 59.25 158 ARG A C 1
ATOM 1188 O O . ARG A 1 158 ? -30.362 29.699 -25.078 1.00 59.25 158 ARG A O 1
ATOM 1195 N N . ASP A 1 159 ? -30.182 28.911 -22.970 1.00 56.88 159 ASP A N 1
ATOM 1196 C CA . ASP A 1 159 ? -29.650 30.135 -22.357 1.00 56.88 159 ASP A CA 1
ATOM 1197 C C . ASP A 1 159 ? -28.116 30.248 -22.403 1.00 56.88 159 ASP A C 1
ATOM 1199 O O . ASP A 1 159 ? -27.547 31.205 -21.876 1.00 56.88 159 ASP A O 1
ATOM 1203 N N . MET A 1 160 ? -27.416 29.315 -23.059 1.00 44.88 160 MET A N 1
ATOM 1204 C CA . MET A 1 160 ? -25.955 29.361 -23.144 1.00 44.88 160 MET A CA 1
ATOM 1205 C C . MET A 1 160 ? -25.477 30.467 -24.113 1.00 44.88 160 MET A C 1
ATOM 1207 O O . MET A 1 160 ? -25.730 30.386 -25.321 1.00 44.88 160 MET A O 1
ATOM 1211 N N . PRO A 1 161 ? -24.753 31.502 -23.636 1.00 48.62 161 PRO A N 1
ATOM 1212 C CA . PRO A 1 161 ? -24.241 32.560 -24.497 1.00 48.62 161 PRO A CA 1
ATOM 1213 C C . PRO A 1 161 ? -23.158 32.025 -25.446 1.00 48.62 161 PRO A C 1
ATOM 1215 O O . PRO A 1 161 ? -22.286 31.244 -25.070 1.00 48.62 161 PRO A O 1
ATOM 1218 N N . PHE A 1 162 ? -23.202 32.487 -26.698 1.00 50.47 162 PHE A N 1
ATOM 1219 C CA . PHE A 1 162 ? -22.462 31.967 -27.858 1.00 50.47 162 PHE A CA 1
ATOM 1220 C C . PHE A 1 162 ? -20.918 31.926 -27.757 1.00 50.47 162 PHE A C 1
ATOM 1222 O O . PHE A 1 162 ? -20.283 31.421 -28.681 1.00 50.47 162 PHE A O 1
ATOM 1229 N N . ASN A 1 163 ? -20.302 32.427 -26.681 1.00 47.03 163 ASN A N 1
ATOM 1230 C CA . ASN A 1 163 ? -18.845 32.561 -26.554 1.00 47.03 163 ASN A CA 1
ATOM 1231 C C . ASN A 1 163 ? -18.123 31.331 -25.954 1.00 47.03 163 ASN A C 1
ATOM 1233 O O . ASN A 1 163 ? -16.900 31.292 -25.955 1.00 47.03 163 ASN A O 1
ATOM 1237 N N . GLU A 1 164 ? -18.828 30.302 -25.473 1.00 45.53 164 GLU A N 1
ATOM 1238 C CA . GLU A 1 164 ? -18.179 29.128 -24.849 1.00 45.53 164 GLU A CA 1
ATOM 1239 C C . GLU A 1 164 ? -18.686 27.795 -25.414 1.00 45.53 164 GLU A C 1
ATOM 1241 O O . GLU A 1 164 ? -19.091 26.881 -24.701 1.00 45.53 164 GLU A O 1
ATOM 1246 N N . ARG A 1 165 ? -18.629 27.646 -26.742 1.00 43.31 165 ARG A N 1
ATOM 1247 C CA . ARG A 1 165 ? -18.772 26.330 -27.384 1.00 43.31 165 ARG A CA 1
ATOM 1248 C C . ARG A 1 165 ? -17.455 25.559 -27.281 1.00 43.31 165 ARG A C 1
ATOM 1250 O O . ARG A 1 165 ? -16.644 25.596 -28.203 1.00 43.31 165 ARG A O 1
ATOM 1257 N N . VAL A 1 166 ? -17.231 24.852 -26.175 1.00 44.84 166 VAL A N 1
ATOM 1258 C CA . VAL A 1 166 ? -16.137 23.871 -26.081 1.00 44.84 166 VAL A CA 1
ATOM 1259 C C . VAL A 1 166 ? -16.655 22.519 -26.570 1.00 44.84 166 VAL A C 1
ATOM 1261 O O . VAL A 1 166 ? -17.476 21.873 -25.922 1.00 44.84 166 VAL A O 1
ATOM 1264 N N . SER A 1 167 ? -16.198 22.111 -27.755 1.00 40.88 167 SER A N 1
ATOM 1265 C CA . SER A 1 167 ? -16.509 20.816 -28.361 1.00 40.88 167 SER A CA 1
ATOM 1266 C C . SER A 1 167 ? -15.908 19.67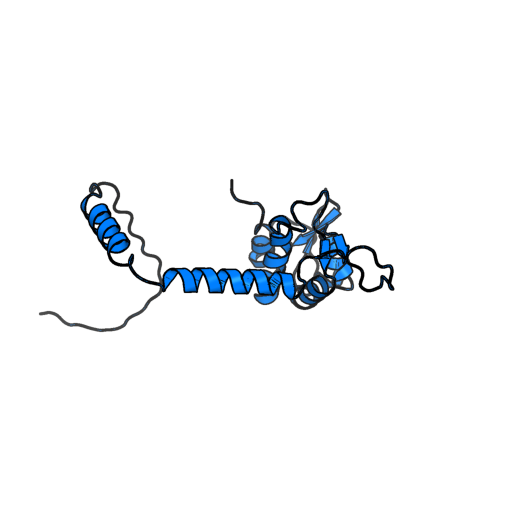4 -27.541 1.00 40.88 167 SER A C 1
ATOM 1268 O O . SER A 1 167 ? -14.704 19.428 -27.600 1.00 40.88 167 SER A O 1
ATOM 1270 N N . TRP A 1 168 ? -16.743 18.924 -26.825 1.00 47.50 168 TRP A N 1
ATOM 1271 C CA . TRP A 1 168 ? -16.364 17.610 -26.312 1.00 47.50 168 TRP A CA 1
ATOM 1272 C C . TRP A 1 168 ? -16.366 16.602 -27.463 1.00 47.50 168 TRP A C 1
ATOM 1274 O O . TRP A 1 168 ? -17.373 15.964 -27.753 1.00 47.50 168 TRP A O 1
ATOM 1284 N N . ALA A 1 169 ? -15.227 16.463 -28.137 1.00 45.50 169 ALA A N 1
ATOM 1285 C CA . ALA A 1 169 ? -14.920 15.281 -28.930 1.00 45.50 169 ALA A CA 1
ATOM 1286 C C . ALA A 1 169 ? -14.071 14.341 -28.062 1.00 45.50 169 ALA A C 1
ATOM 1288 O O . ALA A 1 169 ? -12.844 14.375 -28.106 1.00 45.50 169 ALA A O 1
ATOM 1289 N N . ILE A 1 170 ? -14.728 13.528 -27.233 1.00 47.81 170 ILE A N 1
ATOM 1290 C CA . ILE A 1 170 ? -14.097 12.367 -26.597 1.00 47.81 170 ILE A CA 1
ATOM 1291 C C . ILE A 1 170 ? -14.398 11.177 -27.505 1.00 47.81 170 ILE A C 1
ATOM 1293 O O . ILE A 1 170 ? -15.556 10.865 -27.775 1.00 47.81 170 ILE A O 1
ATOM 1297 N N . GLY A 1 171 ? -13.337 10.596 -28.061 1.00 37.38 171 GLY A N 1
ATOM 1298 C CA . GLY A 1 171 ? -13.409 9.590 -29.111 1.00 37.38 171 GLY A CA 1
ATOM 1299 C C . GLY A 1 171 ? -14.047 8.268 -28.687 1.00 37.38 171 GLY A C 1
ATOM 1300 O O . GLY A 1 171 ? -14.062 7.906 -27.514 1.00 37.38 171 GLY A O 1
ATOM 1301 N N . GLY A 1 172 ? -14.493 7.517 -29.700 1.00 47.50 172 GLY A N 1
ATOM 1302 C CA . GLY A 1 172 ? -14.667 6.070 -29.583 1.00 47.50 172 GLY A CA 1
ATOM 1303 C C . GLY A 1 172 ? -16.064 5.510 -29.841 1.00 47.50 172 GLY A C 1
ATOM 1304 O O . GLY A 1 172 ? -16.484 4.640 -29.094 1.00 47.50 172 GLY A O 1
ATOM 1305 N N . MET A 1 173 ? -16.758 5.913 -30.911 1.00 41.59 173 MET A N 1
ATOM 1306 C CA . MET A 1 173 ? -17.710 5.016 -31.587 1.00 41.59 173 MET A CA 1
ATOM 1307 C C . MET A 1 173 ? -17.584 5.179 -33.103 1.00 41.59 173 MET A C 1
ATOM 1309 O O . MET A 1 173 ? -17.963 6.196 -33.677 1.00 41.59 173 MET A O 1
ATOM 1313 N N . VAL A 1 174 ? -17.024 4.158 -33.753 1.00 49.88 174 VAL A N 1
ATOM 1314 C CA . VAL A 1 174 ? -17.141 3.959 -35.197 1.00 49.88 174 VAL A CA 1
ATOM 1315 C C . VAL A 1 174 ? -18.536 3.398 -35.445 1.00 49.88 174 VAL A C 1
ATOM 1317 O O . VAL A 1 174 ? -18.797 2.236 -35.148 1.00 49.88 174 VAL A O 1
ATOM 1320 N N . LEU A 1 175 ? -19.431 4.215 -35.994 1.00 40.56 175 LEU A N 1
ATOM 1321 C CA . LEU A 1 175 ? -20.611 3.722 -36.696 1.00 40.56 175 LEU A CA 1
ATOM 1322 C C . LEU A 1 175 ? -20.395 3.987 -38.182 1.00 40.56 175 LEU A C 1
ATOM 1324 O O . LEU A 1 175 ? -20.643 5.078 -38.690 1.00 40.56 175 LEU A O 1
ATOM 1328 N N . THR A 1 176 ? -19.894 2.975 -38.887 1.00 51.41 176 THR A N 1
ATOM 1329 C CA . THR A 1 176 ? -20.018 2.915 -40.340 1.00 51.41 176 THR A CA 1
ATOM 1330 C C . THR A 1 176 ? -21.493 2.756 -40.683 1.00 51.41 176 THR A C 1
ATOM 1332 O O . THR A 1 176 ? -22.047 1.665 -40.577 1.00 51.41 176 THR A O 1
ATOM 1335 N N . ALA A 1 177 ? -22.116 3.840 -41.120 1.00 45.75 177 ALA A N 1
ATOM 1336 C CA . ALA A 1 177 ? -23.320 3.806 -41.931 1.00 45.75 177 ALA A CA 1
ATOM 1337 C C . ALA A 1 177 ? -23.155 4.868 -43.019 1.00 45.75 177 ALA A C 1
ATOM 1339 O O . ALA A 1 177 ? -23.203 6.068 -42.755 1.00 45.75 177 ALA A O 1
ATOM 1340 N N . GLY A 1 178 ? -22.872 4.412 -44.240 1.00 45.59 178 GLY A N 1
ATOM 1341 C CA . GLY A 1 178 ? -22.886 5.270 -45.413 1.00 45.59 178 GLY A CA 1
ATOM 1342 C C . GLY A 1 178 ? -24.290 5.816 -45.649 1.00 45.59 178 GLY A C 1
ATOM 1343 O O . GLY A 1 178 ? -25.267 5.075 -45.564 1.00 45.59 178 GLY A O 1
ATOM 1344 N N . LEU A 1 179 ? -24.373 7.100 -45.982 1.00 43.75 179 LEU A N 1
ATOM 1345 C CA . LEU A 1 179 ? -25.547 7.703 -46.596 1.00 43.75 179 LEU A CA 1
ATOM 1346 C C . LEU A 1 179 ? -25.073 8.762 -47.593 1.00 43.75 179 LEU A C 1
ATOM 1348 O O . LEU A 1 179 ? -24.495 9.786 -47.238 1.00 43.75 179 LEU A O 1
ATOM 1352 N N . VAL A 1 180 ? -25.271 8.412 -48.861 1.00 40.38 180 VAL A N 1
ATOM 1353 C CA . VAL A 1 180 ? -25.146 9.252 -50.051 1.00 40.38 180 VAL A CA 1
ATOM 1354 C C . VAL A 1 180 ? -26.156 10.391 -49.958 1.00 40.38 180 VAL A C 1
ATOM 1356 O O . VAL A 1 180 ? -27.319 10.133 -49.656 1.00 40.38 180 VAL A O 1
ATOM 1359 N N . PHE A 1 181 ? -25.745 11.606 -50.320 1.00 37.00 181 PHE A N 1
ATOM 1360 C CA . PHE A 1 181 ? -26.673 12.632 -50.787 1.00 37.00 181 PHE A CA 1
ATOM 1361 C C . PHE A 1 181 ? -26.143 13.276 -52.074 1.00 37.00 181 PHE A C 1
ATOM 1363 O O . PHE A 1 181 ? -24.966 13.627 -52.165 1.00 37.00 181 PHE A O 1
ATOM 1370 N N . ILE A 1 182 ? -27.046 13.318 -53.060 1.00 42.31 182 ILE A N 1
ATOM 1371 C CA . ILE A 1 182 ? -27.031 14.124 -54.290 1.00 42.31 182 ILE A CA 1
ATOM 1372 C C . ILE A 1 182 ? -27.225 15.593 -53.922 1.00 42.31 182 ILE A C 1
ATOM 1374 O O . ILE A 1 182 ? -28.048 15.843 -53.011 1.00 42.31 182 ILE A O 1
#

Radius of gyration: 23.21 Å; Cα contacts (8 Å, |Δi|>4): 199; chains: 1; bounding box: 57×49×80 Å

Foldseek 3Di:
DPPCQCVLLVLQVAVFVFDPQLSVLVSLVSCLLVDPQFVVDPAAGEAEQVSLQSNCVRQQQTKWAQDPVPRAITRHHPPGDDIDGNVVVDPGSCRNCVSNRHHYDDPPDDDDPDPPRDHRPPPVNVVVVVVVVVVVVVVVPDDDCPVVVVVVVVVVVVPDDPPDPDDPPPDDDDDDDDDDDD

Mean predicted aligned error: 15.78 Å

Secondary structure (DSSP, 8-state):
---STTHHHHHHHHTS---HHHHHHHHHHHGGGG-TTTTTSSSSPEEEHHHHHHHHHHHTTSEEEE-TTT--EEE--TT-S--EEHHHH-SSHHHHHHHTT-EEE-TT-----S-----BT-HHHHHHHHHHHHHHHHHTTSSS-TTHHHHHHHHHHHS--TT-------------------

Solvent-accessible surface area (backbone atoms only — not comparable to full-atom values): 10764 Å² total; per-residue (Å²): 131,84,66,73,66,58,53,52,41,53,19,20,68,70,51,4,72,39,45,74,64,21,43,53,46,49,44,53,58,57,46,35,59,71,36,81,82,34,30,71,43,91,71,58,34,36,29,26,38,76,39,27,37,54,37,33,74,48,30,32,79,14,26,24,22,69,38,88,86,78,70,28,46,39,50,15,35,93,86,60,89,63,68,44,34,36,58,78,79,32,91,48,14,57,51,44,38,44,40,48,58,35,37,67,50,72,90,78,75,72,88,65,101,61,76,85,78,79,41,46,63,36,73,71,54,53,46,53,53,54,49,49,58,48,46,57,61,52,62,75,70,67,85,88,59,78,63,58,59,54,50,54,52,54,50,52,66,69,70,58,68,89,88,71,82,76,81,84,80,77,85,88,78,91,75,93,70,92,78,90,80,134

InterPro domains:
  IPR018143 Folate receptor-like [PF03024] (12-103)
  IPR036790 Frizzled cysteine-rich domain superfamily [SSF63501] (20-68)
  IPR053305 Folate-binding receptor-like [PTHR37390] (1-182)

pLDDT: mean 74.22, std 21.76, range [37.0, 97.81]

Sequence (182 aa):
HTHPALLSVRKLASGGEASQECLHLWELLECAICDPRVGTQPGPPLICASLCERIYDACSNAYFSMDVKTQVLAPCGVNDFVCGRAAEWVSNGTDLCLAAGFQVKSSDIVHVASEETFCYGDKASLGSVADSWKASQFESTKKGENSVILDDFQQWARDMPFNERVSWAIGGMVLTAGLVFI

Organism: NCBI:txid97028